Protein 1CG5 (pdb70)

Solvent-accessible surface area: 14628 Å² total; per-residue (Å²): 168,19,50,87,145,22,59,142,34,3,59,111,13,1,76,75,8,131,82,54,6,58,68,20,0,4,27,0,5,5,3,11,6,61,22,17,76,92,4,73,101,74,31,99,140,32,102,12,57,106,36,107,29,100,61,0,48,87,37,0,92,150,36,3,45,32,16,2,75,1,1,110,78,24,128,74,15,92,104,66,7,66,122,60,1,127,100,36,4,95,109,80,116,23,78,53,110,12,26,105,20,31,10,31,2,10,0,0,2,5,0,6,46,20,178,66,5,72,20,112,41,0,28,3,9,26,67,7,10,120,67,13,19,158,23,21,38,55,28,52,287,68,137,22,54,130,102,34,20,112,50,7,66,33,10,32,174,86,11,98,60,65,46,12,0,0,93,0,8,40,6,5,8,42,9,16,71,157,10,33,173,71,36,102,129,9,147,53,95,60,53,7,120,37,129,12,1,33,100,46,0,34,135,32,24,139,21,9,11,109,0,8,118,55,13,167,88,3,82,113,73,4,55,134,60,0,19,108,36,73,142,90,32,29,89,45,89,32,25,73,25,33,2,16,0,4,5,0,12,5,0,48,93,49,64,136,72,1,122,31,140,33,2,12,5,0,48,61,2,18,66,15,11,8,76,0,18,36,41,38,53,187

InterPro domains:
  IPR000971 Globin [PF00042] (27-136)
  IPR000971 Globin [PS01033] (2-142)
  IPR002338 Hemoglobin, alpha-type [PR00612] (16-28)
  IPR002338 Hemoglobin, alpha-type [PR00612] (33-43)
  IPR002338 Hemoglobin, alpha-type [PR00612] (76-89)
  IPR002338 Hemoglobin, alpha-type [PR00612] (123-139)
  IPR002338 Hemoglobin, alpha-type [cd08927] (3-142)
  IPR009050 Globin-like superfamily [SSF46458] (2-142)
  IPR012292 Globin/Protoglobin [G3DSA:1.10.490.10] (2-142)
  IPR050056 Hemoglobin and related oxygen transporters [PTHR11442] (1-142)

Organism: Hemitrygon akajei (NCBI:txid2704970)

Radius of gyration: 19.37 Å; Cα contacts (8 Å, |Δi|>4): 341; chains: 2; bounding box: 39×50×54 Å

Structure (mmCIF, N/CA/C/O backbone):
data_1CG5
#
_entry.id   1CG5
#
_cell.length_a   77.760
_cell.length_b   77.760
_cell.length_c   99.320
_cell.angle_alpha   90.00
_cell.angle_beta   90.00
_cell.angle_gamma   120.00
#
_symmetry.space_group_name_H-M   'P 31 1 2'
#
loop_
_entity.id
_entity.type
_entity.pdbx_description
1 polymer 'PROTEIN (HEMOGLOBIN)'
2 polymer 'PROTEIN (HEMOGLOBIN)'
3 non-polymer 'PROTOPORPHYRIN IX CONTAINING FE'
4 water water
#
loop_
_atom_site.group_PDB
_atom_site.id
_atom_site.type_symbol
_atom_site.label_atom_id
_atom_site.label_alt_id
_atom_site.label_comp_id
_atom_site.label_asym_id
_atom_site.label_entity_id
_atom_site.label_seq_id
_atom_site.pdbx_PDB_ins_code
_atom_site.Cartn_x
_atom_site.Cartn_y
_atom_site.Cartn_z
_atom_site.occupancy
_atom_site.B_iso_or_equiv
_atom_site.auth_seq_id
_atom_site.auth_comp_id
_atom_site.auth_asym_id
_atom_site.auth_atom_id
_atom_site.pdbx_PDB_model_num
ATOM 1 N N . VAL A 1 1 ? 7.123 40.131 23.459 1.00 30.18 1 VAL A N 1
ATOM 2 C CA . VAL A 1 1 ? 7.840 41.123 22.602 1.00 29.25 1 VAL A CA 1
ATOM 3 C C . VAL A 1 1 ? 9.335 40.834 22.537 1.00 26.10 1 VAL A C 1
ATOM 4 O O . VAL A 1 1 ? 9.855 40.022 23.303 1.00 25.25 1 VAL A O 1
ATOM 8 N N . LEU A 1 2 ? 10.013 41.487 21.598 1.00 23.83 2 LEU A N 1
ATOM 9 C CA . LEU A 1 2 ? 11.455 41.341 21.455 1.00 21.02 2 LEU A CA 1
ATOM 10 C C . LEU A 1 2 ? 12.118 42.471 22.244 1.00 20.11 2 LEU A C 1
ATOM 11 O O . LEU A 1 2 ? 11.898 43.647 21.951 1.00 20.85 2 LEU A O 1
ATOM 16 N N . SER A 1 3 ? 12.888 42.114 23.268 1.00 16.61 3 SER A N 1
ATOM 17 C CA . SER A 1 3 ? 13.588 43.099 24.093 1.00 15.99 3 SER A CA 1
ATOM 18 C C . SER A 1 3 ? 14.726 43.741 23.293 1.00 16.26 3 SER A C 1
ATOM 19 O O . SER A 1 3 ? 15.021 43.319 22.168 1.00 14.32 3 SER A O 1
ATOM 22 N N . SER A 1 4 ? 15.366 44.753 23.875 1.00 13.94 4 SER A N 1
ATOM 23 C CA . SER A 1 4 ? 16.482 45.417 23.209 1.00 14.43 4 SER A CA 1
ATOM 24 C C . SER A 1 4 ? 17.647 44.435 23.042 1.00 13.34 4 SER A C 1
ATOM 25 O O . SER A 1 4 ? 18.371 44.487 22.045 1.00 13.06 4 SER A O 1
ATOM 28 N N . GLN A 1 5 ? 17.809 43.534 24.015 1.00 11.97 5 GLN A N 1
ATOM 29 C CA . GLN A 1 5 ? 18.860 42.517 23.970 1.00 11.74 5 GLN A CA 1
ATOM 30 C C . GLN A 1 5 ? 18.550 41.520 22.837 1.00 10.63 5 GLN A C 1
ATOM 31 O O . GLN A 1 5 ? 19.445 41.131 22.093 1.00 11.57 5 GLN A O 1
ATOM 37 N N . ASN A 1 6 ? 17.282 41.113 22.717 1.00 12.15 6 ASN A N 1
ATOM 38 C CA . ASN A 1 6 ? 16.847 40.176 21.670 1.00 11.65 6 ASN A CA 1
ATOM 39 C C . ASN A 1 6 ? 17.113 40.757 20.281 1.00 11.80 6 ASN A C 1
ATOM 40 O O . ASN A 1 6 ? 17.653 40.080 19.403 1.00 11.15 6 ASN A O 1
ATOM 45 N N . LYS A 1 7 ? 16.705 42.006 20.078 1.00 10.70 7 LYS A N 1
ATOM 46 C CA . LYS A 1 7 ? 16.882 42.664 18.787 1.00 12.53 7 LYS A CA 1
ATOM 47 C C . LYS A 1 7 ? 18.324 42.691 18.301 1.00 12.28 7 LYS A C 1
ATOM 48 O O . LYS A 1 7 ? 18.576 42.472 17.121 1.00 10.37 7 LYS A O 1
ATOM 54 N N . LYS A 1 8 ? 19.269 42.962 19.201 1.00 11.87 8 LYS A N 1
ATOM 55 C CA . LYS A 1 8 ? 20.679 42.984 18.819 1.00 13.84 8 LYS A CA 1
ATOM 56 C C . LYS A 1 8 ? 21.152 41.595 18.404 1.00 11.79 8 LYS A C 1
ATOM 57 O O . LYS A 1 8 ? 21.943 41.458 17.469 1.00 10.67 8 LYS A O 1
ATOM 63 N N . ALA A 1 9 ? 20.649 40.572 19.096 1.00 10.36 9 ALA A N 1
ATOM 64 C CA . ALA A 1 9 ? 20.992 39.183 18.796 1.00 11.46 9 ALA A CA 1
ATOM 65 C C . ALA A 1 9 ? 20.478 38.825 17.405 1.00 11.19 9 ALA A C 1
ATOM 66 O O . ALA A 1 9 ? 21.190 38.228 16.599 1.00 12.65 9 ALA A O 1
ATOM 68 N N . ILE A 1 10 ? 19.246 39.231 17.125 1.00 11.69 10 ILE A N 1
ATOM 69 C CA . ILE A 1 10 ? 18.597 38.962 15.841 1.00 13.09 10 ILE A CA 1
ATOM 70 C C . ILE A 1 10 ? 19.260 39.702 14.682 1.00 13.82 10 ILE A C 1
ATOM 71 O O . ILE A 1 10 ? 19.454 39.125 13.612 1.00 13.75 10 ILE A O 1
ATOM 76 N N . GLU A 1 11 ? 19.626 40.962 14.901 1.00 14.38 11 GLU A N 1
ATOM 77 C CA . GLU A 1 11 ? 20.288 41.760 13.868 1.00 17.53 11 GLU A CA 1
ATOM 78 C C . GLU A 1 11 ? 21.650 41.171 13.486 1.00 16.79 11 GLU A C 1
ATOM 79 O O . GLU A 1 11 ? 22.007 41.135 12.305 1.00 15.88 11 GLU A O 1
ATOM 85 N N . GLU A 1 12 ? 22.395 40.696 14.484 1.00 16.79 12 GLU A N 1
ATOM 86 C CA . GLU A 1 12 ? 23.702 40.092 14.247 1.00 19.97 12 GLU A CA 1
ATOM 87 C C . GLU A 1 12 ? 23.543 38.794 13.461 1.00 19.21 12 GLU A C 1
ATOM 88 O O . GLU A 1 12 ? 24.350 38.474 12.590 1.00 20.03 12 GLU A O 1
ATOM 94 N N . LEU A 1 13 ? 22.494 38.046 13.782 1.00 18.88 13 LEU A N 1
ATOM 95 C CA . LEU A 1 13 ? 22.214 36.784 13.109 1.00 18.58 13 LEU A CA 1
ATOM 96 C C . LEU A 1 13 ? 21.795 37.019 11.658 1.00 16.60 13 LEU A C 1
ATOM 97 O O . LEU A 1 13 ? 22.125 36.227 10.776 1.00 15.17 13 LEU A O 1
ATOM 102 N N . GLY A 1 14 ? 21.079 38.118 11.426 1.00 15.37 14 GLY A N 1
ATOM 103 C CA . GLY A 1 14 ? 20.632 38.467 10.089 1.00 15.78 14 GLY A CA 1
ATOM 104 C C . GLY A 1 14 ? 21.811 38.623 9.147 1.00 17.14 14 GLY A C 1
ATOM 105 O O . GLY A 1 14 ? 21.729 38.248 7.975 1.00 16.35 14 GLY A O 1
ATOM 106 N N . ASN A 1 15 ? 22.911 39.169 9.665 1.00 18.30 15 ASN A N 1
ATOM 107 C CA . ASN A 1 15 ? 24.128 39.366 8.878 1.00 18.48 15 ASN A CA 1
ATOM 108 C C . ASN A 1 15 ? 24.726 38.026 8.434 1.00 17.96 15 ASN A C 1
ATOM 109 O O . ASN A 1 15 ? 25.194 37.898 7.302 1.00 17.36 15 ASN A O 1
ATOM 114 N N . LEU A 1 16 ? 24.737 37.049 9.341 1.00 16.00 16 LEU A N 1
ATOM 115 C CA . LEU A 1 16 ? 25.266 35.717 9.051 1.00 16.34 16 LEU A CA 1
ATOM 116 C C . LEU A 1 16 ? 24.370 34.963 8.080 1.00 15.54 16 LEU A C 1
ATOM 117 O O . LEU A 1 16 ? 24.853 34.197 7.251 1.00 16.29 16 LEU A O 1
ATOM 122 N N . ILE A 1 17 ? 23.062 35.163 8.209 1.00 14.71 17 ILE A N 1
ATOM 123 C CA . ILE A 1 17 ? 22.098 34.520 7.324 1.00 15.94 17 ILE A CA 1
ATOM 124 C C . ILE A 1 17 ? 22.324 35.014 5.895 1.00 16.67 17 ILE A C 1
ATOM 125 O O . ILE A 1 17 ? 22.435 34.215 4.966 1.00 15.73 17 ILE A O 1
ATOM 130 N N . LYS A 1 18 ? 22.436 36.331 5.742 1.00 16.54 18 LYS A N 1
ATOM 131 C CA . LYS A 1 18 ? 22.657 36.961 4.441 1.00 18.32 18 LYS A CA 1
ATOM 132 C C . LYS A 1 18 ? 23.917 36.402 3.762 1.00 16.93 18 LYS A C 1
ATOM 133 O O . LYS A 1 18 ? 23.904 36.093 2.568 1.00 18.39 18 LYS A O 1
ATOM 139 N N . ALA A 1 19 ? 24.986 36.248 4.538 1.00 15.59 19 ALA A N 1
ATOM 140 C CA . ALA A 1 19 ? 26.250 35.726 4.033 1.00 16.95 19 ALA A CA 1
ATOM 141 C C . ALA A 1 19 ? 26.193 34.255 3.612 1.00 17.87 19 ALA A C 1
ATOM 142 O O . ALA A 1 19 ? 26.935 33.831 2.723 1.00 17.99 19 ALA A O 1
ATOM 144 N N . ASN A 1 20 ? 25.304 33.488 4.235 1.00 16.17 20 ASN A N 1
ATOM 145 C CA . ASN A 1 20 ? 25.176 32.061 3.944 1.00 15.35 20 ASN A CA 1
ATOM 146 C C . ASN A 1 20 ? 23.772 31.669 3.473 1.00 14.56 20 ASN A C 1
ATOM 147 O O . ASN A 1 20 ? 23.370 30.514 3.632 1.00 12.84 20 ASN A O 1
ATOM 152 N N . ALA A 1 21 ? 23.057 32.610 2.853 1.00 13.61 21 ALA A N 1
ATOM 153 C CA . ALA A 1 21 ? 21.678 32.391 2.398 1.00 11.61 21 ALA A CA 1
ATOM 154 C C . ALA A 1 21 ? 21.382 31.117 1.599 1.00 12.67 21 ALA A C 1
ATOM 155 O O . ALA A 1 21 ? 20.465 30.371 1.942 1.00 12.55 21 ALA A O 1
ATOM 157 N N . GLU A 1 22 ? 22.158 30.852 0.553 1.00 11.82 22 GLU A N 1
ATOM 158 C CA . GLU A 1 22 ? 21.927 29.664 -0.266 1.00 13.09 22 GLU A CA 1
ATOM 159 C C . GLU A 1 22 ? 22.136 28.331 0.459 1.00 11.29 22 GLU A C 1
ATOM 160 O O . GLU A 1 22 ? 21.245 27.480 0.461 1.00 12.63 22 GLU A O 1
ATOM 166 N N . ALA A 1 23 ? 23.297 28.162 1.089 1.00 10.08 23 ALA A N 1
ATOM 167 C CA . ALA A 1 23 ? 23.619 26.922 1.798 1.00 11.09 23 ALA A CA 1
ATOM 168 C C . ALA A 1 23 ? 22.705 26.624 2.980 1.00 9.80 23 ALA A C 1
ATOM 169 O O . ALA A 1 23 ? 22.245 25.493 3.136 1.00 9.17 23 ALA A O 1
ATOM 171 N N . TRP A 1 24 ? 22.450 27.629 3.816 1.00 10.38 24 TRP A N 1
ATOM 172 C CA . TRP A 1 24 ? 21.581 27.444 4.978 1.00 9.95 24 TRP A CA 1
ATOM 173 C C . TRP A 1 24 ? 20.129 27.251 4.542 1.00 9.64 24 TRP A C 1
ATOM 174 O O . TRP A 1 24 ? 19.392 26.455 5.128 1.00 10.21 24 TRP A O 1
ATOM 185 N N . GLY A 1 25 ? 19.737 27.963 3.491 1.00 9.09 25 GLY A N 1
ATOM 186 C CA . GLY A 1 25 ? 18.387 27.844 2.981 1.00 7.76 25 GLY A CA 1
ATOM 187 C C . GLY A 1 25 ? 18.133 26.457 2.428 1.00 8.38 25 GLY A C 1
ATOM 188 O O . GLY A 1 25 ? 17.081 25.868 2.696 1.00 8.44 25 GLY A O 1
ATOM 189 N N . ALA A 1 26 ? 19.095 25.927 1.674 1.00 8.00 26 ALA A N 1
ATOM 190 C CA . ALA A 1 26 ? 18.973 24.590 1.081 1.00 9.67 26 ALA A CA 1
ATOM 191 C C . ALA A 1 26 ? 18.887 23.506 2.155 1.00 8.48 26 ALA A C 1
ATOM 192 O O . ALA A 1 26 ? 18.115 22.552 2.032 1.00 10.20 26 ALA A O 1
ATOM 194 N N . ASP A 1 27 ? 19.690 23.667 3.200 1.00 9.78 27 ASP A N 1
ATOM 195 C CA . ASP A 1 27 ? 19.738 22.723 4.315 1.00 9.40 27 ASP A CA 1
ATOM 196 C C . ASP A 1 27 ? 18.408 22.697 5.082 1.00 8.64 27 ASP A C 1
ATOM 197 O O . ASP A 1 27 ? 17.873 21.623 5.380 1.00 9.07 27 ASP A O 1
ATOM 202 N N . ALA A 1 28 ? 17.890 23.885 5.398 1.00 8.81 28 ALA A N 1
ATOM 203 C CA . ALA A 1 28 ? 16.632 24.028 6.130 1.00 8.53 28 ALA A CA 1
ATOM 204 C C . ALA A 1 28 ? 15.462 23.411 5.365 1.00 9.19 28 ALA A C 1
ATOM 205 O O . ALA A 1 28 ? 14.612 22.742 5.962 1.00 8.82 28 ALA A O 1
ATOM 207 N N . LEU A 1 29 ? 15.427 23.633 4.050 1.00 6.81 29 LEU A N 1
ATOM 208 C CA . LEU A 1 29 ? 14.375 23.074 3.198 1.00 8.86 29 LEU A CA 1
ATOM 209 C C . LEU A 1 29 ? 14.493 21.557 3.095 1.00 8.38 29 LEU A C 1
ATOM 210 O O . LEU A 1 29 ? 13.482 20.851 3.128 1.00 8.69 29 LEU A O 1
ATOM 215 N N . ALA A 1 30 ? 15.724 21.057 2.970 1.00 8.83 30 ALA A N 1
ATOM 216 C CA . ALA A 1 30 ? 15.964 19.612 2.894 1.00 8.57 30 ALA A CA 1
ATOM 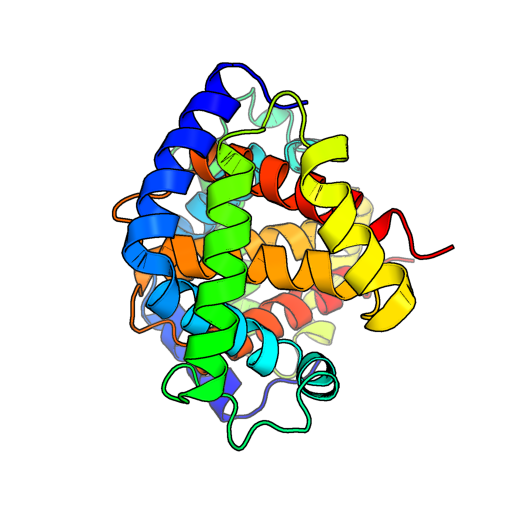217 C C . ALA A 1 30 ? 15.448 18.926 4.167 1.00 8.25 30 ALA A C 1
ATOM 218 O O . ALA A 1 30 ? 14.888 17.829 4.106 1.00 9.70 30 ALA A O 1
ATOM 220 N N . ARG A 1 31 ? 15.625 19.586 5.313 1.00 8.01 31 ARG A N 1
ATOM 221 C CA . ARG A 1 31 ? 15.153 19.050 6.591 1.00 8.36 31 ARG A CA 1
ATOM 222 C C . ARG A 1 31 ? 13.627 19.037 6.635 1.00 8.20 31 ARG A C 1
ATOM 223 O O . ARG A 1 31 ? 13.022 18.037 7.016 1.00 8.29 31 ARG A O 1
ATOM 231 N N . LEU A 1 32 ? 13.016 20.131 6.186 1.00 8.74 32 LEU A N 1
ATOM 232 C CA . LEU A 1 32 ? 11.557 20.245 6.141 1.00 8.29 32 LEU A CA 1
ATOM 233 C C . LEU A 1 32 ? 10.935 19.129 5.280 1.00 7.66 32 LEU A C 1
ATOM 234 O O . LEU A 1 32 ? 9.966 18.479 5.688 1.00 8.98 32 LEU A O 1
ATOM 239 N N . PHE A 1 33 ? 11.517 18.895 4.107 1.00 6.68 33 PHE A N 1
ATOM 240 C CA . PHE A 1 33 ? 11.012 17.877 3.186 1.00 9.36 33 PHE A CA 1
ATOM 241 C C . PHE A 1 33 ? 11.160 16.459 3.734 1.00 9.77 33 PHE A C 1
ATOM 242 O O . PHE A 1 33 ? 10.298 15.611 3.507 1.00 12.09 33 PHE A O 1
ATOM 250 N N . GLU A 1 34 ? 12.242 16.212 4.466 1.00 10.95 34 GLU A N 1
ATOM 251 C CA . GLU A 1 34 ? 12.506 14.892 5.038 1.00 12.12 34 GLU A CA 1
ATOM 252 C C . GLU A 1 34 ? 11.638 14.563 6.270 1.00 12.71 34 GLU A C 1
ATOM 253 O O . GLU A 1 34 ? 11.046 13.485 6.348 1.00 12.75 34 GLU A O 1
ATOM 259 N N . LEU A 1 35 ? 11.554 15.487 7.224 1.00 11.16 35 LEU A N 1
ATOM 260 C CA . LEU A 1 35 ? 10.741 15.269 8.420 1.00 10.38 35 LEU A CA 1
ATOM 261 C C . LEU A 1 35 ? 9.237 15.357 8.148 1.00 9.77 35 LEU A C 1
ATOM 262 O O . LEU A 1 35 ? 8.445 14.628 8.753 1.00 10.97 35 LEU A O 1
ATOM 267 N N . HIS A 1 36 ? 8.853 16.249 7.239 1.00 7.56 36 HIS A N 1
ATOM 268 C CA . HIS A 1 36 ? 7.449 16.468 6.914 1.00 8.78 36 HIS A CA 1
ATOM 269 C C . HIS A 1 36 ? 7.237 16.389 5.405 1.00 9.24 36 HIS A C 1
ATOM 270 O O . HIS A 1 36 ? 7.075 17.412 4.740 1.00 7.85 36 HIS A O 1
ATOM 277 N N . PRO A 1 37 ? 7.158 15.156 4.861 1.00 10.29 37 PRO A N 1
ATOM 278 C CA . PRO A 1 37 ? 6.969 14.887 3.429 1.00 10.47 37 PRO A CA 1
ATOM 279 C C . PRO A 1 37 ? 5.810 15.575 2.714 1.00 9.30 37 PRO A C 1
ATOM 280 O O . PRO A 1 37 ? 5.881 15.795 1.506 1.00 9.48 37 PRO A O 1
ATOM 284 N N . GLN A 1 38 ? 4.757 15.927 3.448 1.00 8.34 38 GLN A N 1
ATOM 285 C CA . GLN A 1 38 ? 3.606 16.605 2.847 1.00 8.98 38 GLN A CA 1
ATOM 286 C C . GLN A 1 38 ? 3.957 17.996 2.305 1.00 8.70 38 GLN A C 1
ATOM 287 O O . GLN A 1 38 ? 3.241 18.526 1.457 1.00 10.41 38 GLN A O 1
ATOM 293 N N . THR A 1 39 ? 5.057 18.581 2.789 1.00 7.32 39 THR A N 1
ATOM 294 C CA . THR A 1 39 ? 5.486 19.904 2.331 1.00 8.20 39 THR A CA 1
ATOM 295 C C . THR A 1 39 ? 6.048 19.876 0.903 1.00 7.65 39 THR A C 1
ATOM 296 O O . THR A 1 39 ? 6.162 20.917 0.252 1.00 9.85 39 THR A O 1
ATOM 300 N N . LYS A 1 40 ? 6.389 18.685 0.416 1.00 8.40 40 LYS A N 1
ATOM 301 C CA . LYS A 1 40 ? 6.919 18.543 -0.940 1.00 8.58 40 LYS A CA 1
ATOM 302 C C . LYS A 1 40 ? 5.842 18.816 -2.002 1.00 8.67 40 LYS A C 1
ATOM 303 O O . LYS A 1 40 ? 6.153 19.194 -3.137 1.00 9.16 40 LYS A O 1
ATOM 309 N N . THR A 1 41 ? 4.580 18.688 -1.597 1.00 8.89 41 THR A N 1
ATOM 310 C CA . THR A 1 41 ? 3.436 18.898 -2.482 1.00 10.03 41 THR A CA 1
ATOM 311 C C . THR A 1 41 ? 3.335 20.306 -3.066 1.00 11.18 41 THR A C 1
ATOM 312 O O . THR A 1 41 ? 2.702 20.500 -4.104 1.00 11.93 41 THR A O 1
ATOM 316 N N . TYR A 1 42 ? 3.946 21.283 -2.396 1.00 9.92 42 TYR A N 1
ATOM 317 C CA . TYR A 1 42 ? 3.923 22.670 -2.861 1.00 11.44 42 TYR A CA 1
ATOM 318 C C . TYR A 1 42 ? 5.018 22.958 -3.886 1.00 10.68 42 TYR A C 1
ATOM 319 O O . TYR A 1 42 ? 5.061 24.045 -4.452 1.00 10.95 42 TYR A O 1
ATOM 328 N N . PHE A 1 43 ? 5.890 21.981 -4.123 1.00 10.92 43 PHE A N 1
ATOM 329 C CA . PHE A 1 43 ? 7.000 22.144 -5.058 1.00 11.24 43 PHE A CA 1
ATOM 330 C C . PHE A 1 43 ? 7.019 21.010 -6.078 1.00 11.37 43 PHE A C 1
ATOM 331 O O . PHE A 1 43 ? 8.047 20.373 -6.300 1.00 11.39 43 PHE A O 1
ATOM 339 N N . SER A 1 44 ? 5.879 20.801 -6.727 1.00 15.31 44 SER A N 1
ATOM 340 C CA . SER A 1 44 ? 5.722 19.734 -7.713 1.00 18.62 44 SER A CA 1
ATOM 341 C C . SER A 1 44 ? 6.591 19.869 -8.972 1.00 18.86 44 SER A C 1
ATOM 342 O O . SER A 1 44 ? 6.799 18.896 -9.696 1.00 18.30 44 SER A O 1
ATOM 345 N N . LYS A 1 45 ? 7.130 21.064 -9.196 1.00 18.39 45 LYS A N 1
ATOM 346 C CA . LYS A 1 45 ? 7.980 21.337 -10.351 1.00 19.64 45 LYS A CA 1
ATOM 347 C C . LYS A 1 45 ? 9.412 20.863 -10.125 1.00 18.82 45 LYS A C 1
ATOM 348 O O . LYS A 1 45 ? 10.186 20.756 -11.075 1.00 19.09 45 LYS A O 1
ATOM 354 N N . PHE A 1 46 ? 9.767 20.597 -8.869 1.00 15.65 46 PHE A N 1
ATOM 355 C CA . PHE A 1 46 ? 11.119 20.162 -8.524 1.00 14.48 46 PHE A CA 1
ATOM 356 C C . PHE A 1 46 ? 11.516 18.795 -9.073 1.00 14.83 46 PHE A C 1
ATOM 357 O O . PHE A 1 46 ? 10.694 17.880 -9.157 1.00 15.01 46 PHE A O 1
ATOM 365 N N . SER A 1 47 ? 12.788 18.669 -9.446 1.00 15.71 47 SER A N 1
ATOM 366 C CA . SER A 1 47 ? 13.325 17.413 -9.965 1.00 15.93 47 SER A CA 1
ATOM 367 C C . SER A 1 47 ? 14.026 16.634 -8.845 1.00 17.57 47 SER A C 1
ATOM 368 O O . SER A 1 47 ? 14.513 15.522 -9.057 1.00 19.11 47 SER A O 1
ATOM 371 N N . GLY A 1 48 ? 14.042 17.216 -7.647 1.00 13.83 48 GLY A N 1
ATOM 372 C CA . GLY A 1 48 ? 14.682 16.585 -6.507 1.00 13.25 48 GLY A CA 1
ATOM 373 C C . GLY A 1 48 ? 14.442 17.402 -5.254 1.00 12.62 48 GLY A C 1
ATOM 374 O O . GLY A 1 48 ? 14.076 18.571 -5.336 1.00 11.60 48 GLY A O 1
ATOM 375 N N . PHE A 1 49 ? 14.685 16.805 -4.092 1.00 13.60 49 PHE A N 1
ATOM 376 C CA . PHE A 1 49 ? 14.446 17.499 -2.832 1.00 14.96 49 PHE A CA 1
ATOM 377 C C . PHE A 1 49 ? 15.630 17.520 -1.865 1.00 14.85 49 PHE A C 1
ATOM 378 O O . PHE A 1 49 ? 15.473 17.852 -0.685 1.00 15.79 49 PHE A O 1
ATOM 386 N N . GLU A 1 50 ? 16.815 17.194 -2.373 1.00 13.71 50 GLU A N 1
ATOM 387 C CA . GLU A 1 50 ? 18.019 17.204 -1.547 1.00 13.80 50 GLU A CA 1
ATOM 388 C C . GLU A 1 50 ? 18.575 18.610 -1.497 1.00 11.81 50 GLU A C 1
ATOM 389 O O . GLU A 1 50 ? 18.256 19.437 -2.349 1.00 12.78 50 GLU A O 1
ATOM 395 N N . ALA A 1 51 ? 19.417 18.873 -0.502 1.00 11.57 51 ALA A N 1
ATOM 396 C CA . ALA A 1 51 ? 20.051 20.177 -0.357 1.00 12.65 51 ALA A CA 1
ATOM 397 C C . ALA A 1 51 ? 20.968 20.436 -1.566 1.00 14.88 51 ALA A C 1
ATOM 398 O O . ALA A 1 51 ? 21.181 21.589 -1.953 1.00 16.61 51 ALA A O 1
ATOM 400 N N . CYS A 1 52 ? 21.458 19.346 -2.165 1.00 14.53 52 CYS A N 1
ATOM 401 C CA . CYS A 1 52 ? 22.345 19.350 -3.338 1.00 19.12 52 CYS A CA 1
ATOM 402 C C . CYS A 1 52 ? 21.629 19.872 -4.604 1.00 17.98 52 CYS A C 1
ATOM 403 O O . CYS A 1 52 ? 22.273 20.406 -5.508 1.00 19.53 52 CYS A O 1
ATOM 406 N N . ASN A 1 53 ? 20.304 19.710 -4.657 1.00 16.25 53 ASN A N 1
ATOM 407 C CA . ASN A 1 53 ? 19.472 20.109 -5.803 1.00 16.37 53 ASN A CA 1
ATOM 408 C C . ASN A 1 53 ? 19.424 21.618 -6.100 1.00 15.89 53 ASN A C 1
ATOM 409 O O . ASN A 1 53 ? 19.165 22.433 -5.210 1.00 14.23 53 ASN A O 1
ATOM 414 N N . GLU A 1 54 ? 19.637 21.979 -7.367 1.00 15.42 54 GLU A N 1
ATOM 415 C CA . GLU A 1 54 ? 19.647 23.383 -7.785 1.00 15.79 54 GLU A CA 1
ATOM 416 C C . GLU A 1 54 ? 18.376 24.169 -7.505 1.00 13.46 54 GLU A C 1
ATOM 417 O O . GLU A 1 54 ? 18.445 25.334 -7.133 1.00 13.42 54 GLU A O 1
ATOM 423 N N . GLN A 1 55 ? 17.218 23.544 -7.683 1.00 12.88 55 GLN A N 1
ATOM 424 C CA . GLN A 1 55 ? 15.953 24.230 -7.420 1.00 14.02 55 GLN A CA 1
ATOM 425 C C . GLN A 1 55 ? 15.774 24.479 -5.922 1.00 13.05 55 GLN A C 1
ATOM 426 O O . GLN A 1 55 ? 15.254 25.521 -5.516 1.00 13.50 55 GLN A O 1
ATOM 432 N N . VAL A 1 56 ? 16.228 23.524 -5.111 1.00 12.07 56 VAL A N 1
ATOM 433 C CA . VAL A 1 56 ? 16.159 23.641 -3.656 1.00 12.37 56 VAL A CA 1
ATOM 434 C C . VAL A 1 56 ? 17.063 24.802 -3.212 1.00 11.24 56 VAL A C 1
ATOM 435 O O . VAL A 1 56 ? 16.669 25.626 -2.383 1.00 11.06 56 VAL A O 1
ATOM 439 N N . LYS A 1 57 ? 18.244 24.891 -3.825 1.00 10.00 57 LYS A N 1
ATOM 440 C CA . LYS A 1 57 ? 19.215 25.948 -3.531 1.00 12.08 57 LYS A CA 1
ATOM 441 C C . LYS A 1 57 ? 18.677 27.338 -3.860 1.00 12.78 57 LYS A C 1
ATOM 442 O O . LYS A 1 57 ? 18.851 28.275 -3.081 1.00 11.67 57 LYS A O 1
ATOM 448 N N . LYS A 1 58 ? 18.025 27.465 -5.016 1.00 13.41 58 LYS A N 1
ATOM 449 C CA . LYS A 1 58 ? 17.475 28.748 -5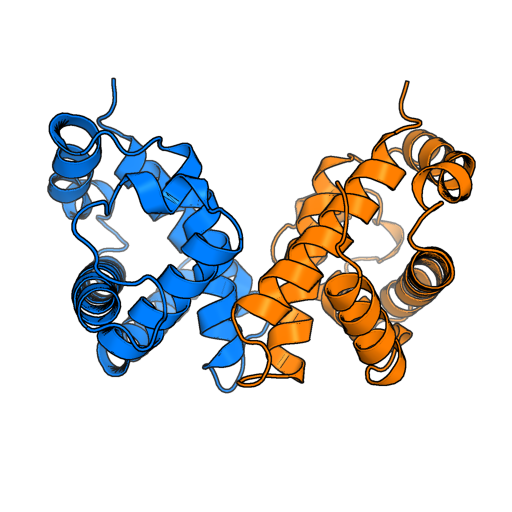.452 1.00 15.64 58 LYS A CA 1
ATOM 450 C C . LYS A 1 58 ? 16.339 29.227 -4.558 1.00 14.08 58 LYS A C 1
ATOM 451 O O . LYS A 1 58 ? 16.280 30.401 -4.201 1.00 13.00 58 LYS A O 1
ATOM 457 N N . HIS A 1 59 ? 15.437 28.322 -4.190 1.00 12.15 59 HIS A N 1
ATOM 458 C CA . HIS A 1 59 ? 14.334 28.716 -3.328 1.00 11.66 59 HIS A CA 1
ATOM 459 C C . HIS A 1 59 ? 14.859 28.992 -1.922 1.00 10.60 59 HIS A C 1
ATOM 460 O O . HIS A 1 59 ? 14.402 29.914 -1.252 1.00 12.38 59 HIS A O 1
ATOM 467 N N . GLY A 1 60 ? 15.840 28.201 -1.495 1.00 10.37 60 GLY A N 1
ATOM 468 C CA . GLY A 1 60 ? 16.429 28.381 -0.180 1.00 11.17 60 GLY A CA 1
ATOM 469 C C . GLY A 1 60 ? 17.058 29.749 -0.016 1.00 11.67 60 GLY A C 1
ATOM 470 O O . GLY A 1 60 ? 16.895 30.391 1.020 1.00 10.42 60 GLY A O 1
ATOM 471 N N . LYS A 1 61 ? 17.766 30.202 -1.048 1.00 13.45 61 LYS A N 1
ATOM 472 C CA . LYS A 1 61 ? 18.407 31.507 -1.007 1.00 14.07 61 LYS A CA 1
ATOM 473 C C . LYS A 1 61 ? 17.378 32.624 -0.902 1.00 13.17 61 LYS A C 1
ATOM 474 O O . LYS A 1 61 ? 17.550 33.556 -0.113 1.00 14.05 61 LYS A O 1
ATOM 480 N N . ARG A 1 62 ? 16.300 32.522 -1.679 1.00 14.12 62 ARG A N 1
ATOM 481 C CA . ARG A 1 62 ? 15.242 33.535 -1.649 1.00 14.39 62 ARG A CA 1
ATOM 482 C C . ARG A 1 62 ? 14.628 33.650 -0.256 1.00 13.74 62 ARG A C 1
ATOM 483 O O . ARG A 1 62 ? 14.451 34.753 0.264 1.00 12.52 62 ARG A O 1
ATOM 491 N N . VAL A 1 63 ? 14.280 32.504 0.327 1.00 12.10 63 VAL A N 1
ATOM 492 C CA . VAL A 1 63 ? 13.684 32.456 1.659 1.00 11.47 63 VAL A CA 1
ATOM 493 C C . VAL A 1 63 ? 14.624 33.073 2.706 1.00 11.32 63 VAL A C 1
ATOM 494 O O . VAL A 1 63 ? 14.213 33.935 3.484 1.00 11.99 63 VAL A O 1
ATOM 498 N N . MET A 1 64 ? 15.890 32.666 2.694 1.00 10.56 64 MET A N 1
ATOM 499 C CA . MET A 1 64 ? 16.856 33.194 3.647 1.00 11.59 64 MET A CA 1
ATOM 500 C C . MET A 1 64 ? 17.144 34.681 3.471 1.00 11.61 64 MET A C 1
ATOM 501 O O . MET A 1 64 ? 17.368 35.387 4.457 1.00 10.53 64 MET A O 1
ATOM 506 N N . ASN A 1 65 ? 17.145 35.158 2.227 1.00 13.13 65 ASN A N 1
ATOM 507 C CA . ASN A 1 65 ? 17.370 36.581 1.975 1.00 13.53 65 ASN A CA 1
ATOM 508 C C . ASN A 1 65 ? 16.205 37.394 2.531 1.00 12.75 65 ASN A C 1
ATOM 509 O O . ASN A 1 65 ? 16.407 38.491 3.056 1.00 14.05 65 ASN A O 1
ATOM 514 N N . ALA A 1 66 ? 14.988 36.859 2.403 1.00 12.91 66 ALA A N 1
ATOM 515 C CA . ALA A 1 66 ? 13.789 37.532 2.903 1.00 11.93 66 ALA A CA 1
ATOM 516 C C . ALA A 1 66 ? 13.796 37.552 4.432 1.00 11.71 66 ALA A C 1
ATOM 517 O O . ALA A 1 66 ? 13.344 38.513 5.051 1.00 12.14 66 ALA A O 1
ATOM 519 N N . LEU A 1 67 ? 14.337 36.493 5.029 1.00 10.63 67 LEU A N 1
ATOM 520 C CA . LEU A 1 67 ? 14.433 36.379 6.475 1.00 11.38 67 LEU A CA 1
ATOM 521 C C . LEU A 1 67 ? 15.508 37.344 7.011 1.00 14.00 67 LEU A C 1
ATOM 522 O O . LEU A 1 67 ? 15.322 37.985 8.048 1.00 13.31 67 LEU A O 1
ATOM 527 N N . ALA A 1 68 ? 16.620 37.459 6.285 1.00 12.18 68 ALA A N 1
ATOM 528 C CA . ALA A 1 68 ? 17.706 38.356 6.670 1.00 15.14 68 ALA A CA 1
ATOM 529 C C . ALA A 1 68 ? 17.237 39.819 6.613 1.00 15.77 68 ALA A C 1
ATOM 530 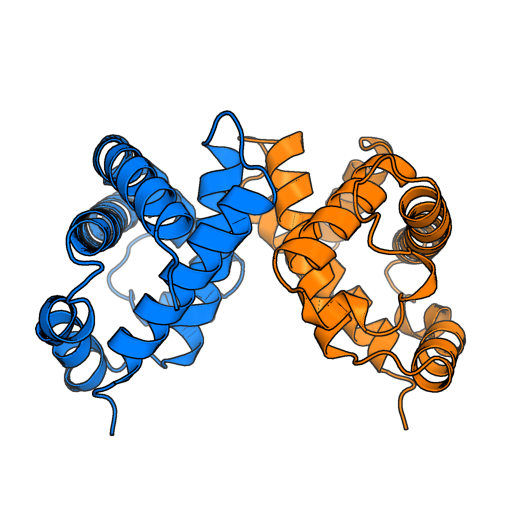O O . ALA A 1 68 ? 17.546 40.613 7.502 1.00 15.31 68 ALA A O 1
ATOM 532 N N . ASP A 1 69 ? 16.481 40.166 5.572 1.00 16.31 69 ASP A N 1
ATOM 533 C CA . ASP A 1 69 ? 15.966 41.527 5.418 1.00 18.48 69 ASP A CA 1
ATOM 534 C C . ASP A 1 69 ? 15.048 41.899 6.567 1.00 16.49 69 ASP A C 1
ATOM 535 O O . ASP A 1 69 ? 15.073 43.029 7.040 1.00 16.95 69 ASP A O 1
ATOM 540 N N . ALA A 1 70 ? 14.228 40.945 6.999 1.00 13.63 70 ALA A N 1
ATOM 541 C CA . ALA A 1 70 ? 13.280 41.166 8.081 1.00 13.99 70 ALA A CA 1
ATOM 542 C C . ALA A 1 70 ? 13.961 41.528 9.401 1.00 14.94 70 ALA A C 1
ATOM 543 O O . ALA A 1 70 ? 13.383 42.254 10.208 1.00 15.03 70 ALA A O 1
ATOM 545 N N . THR A 1 71 ? 15.197 41.062 9.600 1.00 16.00 71 THR A N 1
ATOM 546 C CA . THR A 1 71 ? 15.939 41.343 10.838 1.00 16.15 71 THR A CA 1
ATOM 547 C C . THR A 1 71 ? 16.350 42.814 10.974 1.00 17.52 71 THR A C 1
ATOM 548 O O . THR A 1 71 ? 16.861 43.227 12.012 1.00 18.18 71 THR A O 1
ATOM 552 N N . HIS A 1 72 ? 16.133 43.589 9.916 1.00 18.81 72 HIS A N 1
ATOM 553 C CA . HIS A 1 72 ? 16.457 45.010 9.911 1.00 22.08 72 HIS A CA 1
ATOM 554 C C . HIS A 1 72 ? 15.192 45.860 9.969 1.00 22.18 72 HIS A C 1
ATOM 555 O O . HIS A 1 72 ? 15.246 47.079 9.787 1.00 24.02 72 HIS A O 1
ATOM 562 N N . HIS A 1 73 ? 14.058 45.209 10.220 1.00 19.36 73 HIS A N 1
ATOM 563 C CA . HIS A 1 73 ? 12.767 45.887 10.317 1.00 19.00 73 HIS A CA 1
ATOM 564 C C . HIS A 1 73 ? 12.000 45.388 11.532 1.00 17.28 73 HIS A C 1
ATOM 565 O O . HIS A 1 73 ? 10.776 45.287 11.497 1.00 17.62 73 HIS A O 1
ATOM 572 N N . LEU A 1 74 ? 12.732 45.108 12.611 1.00 17.13 74 LEU A N 1
ATOM 573 C CA . LEU A 1 74 ? 12.154 44.593 13.855 1.00 18.52 74 LEU A CA 1
ATOM 574 C C . LEU A 1 74 ? 11.137 45.510 14.526 1.00 19.96 74 LEU A C 1
ATOM 575 O O . LEU A 1 74 ? 10.258 45.045 15.254 1.00 20.94 74 LEU A O 1
ATOM 580 N N . ASP A 1 75 ? 11.263 46.810 14.284 1.00 23.04 75 ASP A N 1
ATOM 581 C CA . ASP A 1 75 ? 10.342 47.782 14.857 1.00 26.26 75 ASP A CA 1
ATOM 582 C C . ASP A 1 75 ? 9.074 47.915 14.012 1.00 28.00 75 ASP A C 1
ATOM 583 O O . ASP A 1 75 ? 8.033 48.345 14.514 1.00 29.56 75 ASP A O 1
ATOM 588 N N . ASN A 1 76 ? 9.152 47.498 12.750 1.00 26.45 76 ASN A N 1
ATOM 589 C CA . ASN A 1 76 ? 8.023 47.612 11.829 1.00 26.98 76 ASN A CA 1
ATOM 590 C C . ASN A 1 76 ? 7.825 46.323 11.023 1.00 24.53 76 ASN A C 1
ATOM 591 O O . ASN A 1 76 ? 7.669 46.357 9.803 1.00 23.25 76 ASN A O 1
ATOM 596 N N . LEU A 1 77 ? 7.765 45.197 11.724 1.00 23.62 77 LEU A N 1
ATOM 597 C CA . LEU A 1 77 ? 7.634 43.882 11.097 1.00 21.44 77 LEU A CA 1
ATOM 598 C C . LEU A 1 77 ? 6.330 43.615 10.347 1.00 21.20 77 LEU A C 1
ATOM 599 O O . LEU A 1 77 ? 6.335 42.961 9.300 1.00 21.19 77 LEU A O 1
ATOM 604 N N . HIS A 1 78 ? 5.216 44.112 10.874 1.00 19.66 78 HIS A N 1
ATOM 605 C CA . HIS A 1 78 ? 3.928 43.898 10.228 1.00 20.75 78 HIS A CA 1
ATOM 606 C C . HIS A 1 78 ? 3.852 44.493 8.823 1.00 20.16 78 HIS A C 1
ATOM 607 O O . HIS A 1 78 ? 3.447 43.817 7.879 1.00 21.04 78 HIS A O 1
ATOM 614 N N . LEU A 1 79 ? 4.229 45.760 8.693 1.00 19.64 79 LEU A N 1
ATOM 615 C CA . LEU A 1 79 ? 4.203 46.434 7.403 1.00 20.45 79 LEU A CA 1
ATOM 616 C C . LEU A 1 79 ? 5.236 45.873 6.437 1.00 20.16 79 LEU A C 1
ATOM 617 O O . LEU A 1 79 ? 4.981 45.790 5.238 1.00 20.04 79 LEU A O 1
ATOM 622 N N . HIS A 1 80 ? 6.390 45.468 6.963 1.00 18.59 80 HIS A N 1
ATOM 623 C CA . HIS A 1 80 ? 7.456 44.923 6.127 1.00 18.60 80 HIS A CA 1
ATOM 624 C C . HIS A 1 80 ? 7.119 43.587 5.463 1.00 16.02 80 HIS A C 1
ATOM 625 O O . HIS A 1 80 ? 7.489 43.361 4.315 1.00 15.91 80 HIS A O 1
ATOM 632 N N . LEU A 1 81 ? 6.438 42.705 6.190 1.00 15.44 81 LEU A N 1
ATOM 633 C CA . LEU A 1 81 ? 6.074 41.386 5.670 1.00 15.46 81 LEU A CA 1
ATOM 634 C C . LEU A 1 81 ? 4.707 41.309 5.003 1.00 14.66 81 LEU A C 1
ATOM 635 O O . LEU A 1 81 ? 4.307 40.250 4.522 1.00 15.08 81 LEU A O 1
ATOM 640 N N . GLU A 1 82 ? 4.013 42.440 4.952 1.00 15.39 82 GLU A N 1
ATOM 641 C CA . GLU A 1 82 ? 2.682 42.520 4.370 1.00 16.58 82 GLU A CA 1
ATOM 642 C C . GLU A 1 82 ? 2.593 41.935 2.963 1.00 15.03 82 GLU A C 1
ATOM 643 O O . GLU A 1 82 ? 1.693 41.155 2.678 1.00 12.87 82 GLU A O 1
ATOM 649 N N . ASP A 1 83 ? 3.541 42.278 2.097 1.00 13.83 83 ASP A N 1
ATOM 650 C CA . ASP A 1 83 ? 3.538 41.754 0.734 1.00 15.24 83 ASP A CA 1
ATOM 651 C C . ASP A 1 83 ? 3.702 40.230 0.664 1.00 13.70 83 ASP A C 1
ATOM 652 O O . ASP A 1 83 ? 3.023 39.574 -0.124 1.00 12.77 83 ASP A O 1
ATOM 657 N N . LEU A 1 84 ? 4.600 39.671 1.475 1.00 12.99 84 LEU A N 1
ATOM 658 C CA . LEU A 1 84 ? 4.807 38.220 1.498 1.00 11.31 84 LEU A CA 1
ATOM 659 C C . LEU A 1 84 ? 3.608 37.514 2.109 1.00 10.83 84 LEU A C 1
ATOM 660 O O . LEU A 1 84 ? 3.245 36.417 1.681 1.00 9.67 84 LEU A O 1
ATOM 665 N N . ALA A 1 85 ? 3.002 38.148 3.112 1.00 10.38 85 ALA A N 1
ATOM 666 C CA . ALA A 1 85 ? 1.825 37.607 3.778 1.00 9.85 85 ALA A CA 1
ATOM 667 C C . ALA A 1 85 ? 0.693 37.474 2.754 1.00 10.64 85 ALA A C 1
ATOM 668 O O . ALA A 1 85 ? -0.014 36.471 2.727 1.00 12.67 85 ALA A O 1
ATOM 670 N N . ARG A 1 86 ? 0.540 38.487 1.903 1.00 10.66 86 ARG A N 1
ATOM 671 C CA . ARG A 1 86 ? -0.496 38.488 0.865 1.00 12.86 86 ARG A CA 1
ATOM 672 C C . ARG A 1 86 ? -0.264 37.363 -0.145 1.00 11.25 86 ARG A C 1
ATOM 673 O O . ARG A 1 86 ? -1.197 36.659 -0.537 1.00 11.33 86 ARG A O 1
ATOM 681 N N . LYS A 1 87 ? 0.987 37.212 -0.572 1.00 11.52 87 LYS A N 1
ATOM 682 C CA . LYS A 1 87 ? 1.347 36.186 -1.540 1.00 11.61 87 LYS A CA 1
ATOM 683 C C . LYS A 1 87 ? 1.032 34.780 -1.041 1.00 9.90 87 LYS A C 1
ATOM 684 O O . LYS A 1 87 ? 0.440 33.978 -1.763 1.00 9.68 87 LYS A O 1
ATOM 690 N N . HIS A 1 88 ? 1.417 34.488 0.196 1.00 9.42 88 HIS A N 1
ATOM 691 C CA . HIS A 1 88 ? 1.175 33.169 0.773 1.00 8.11 88 HIS A CA 1
ATOM 692 C C . HIS A 1 88 ? -0.295 32.901 1.091 1.00 9.53 88 HIS A C 1
ATOM 693 O O . HIS A 1 88 ? -0.806 31.821 0.788 1.00 9.61 88 HIS A O 1
ATOM 700 N N . GLY A 1 89 ? -0.973 33.890 1.670 1.00 8.50 89 GLY A N 1
ATOM 701 C CA . GLY A 1 89 ? -2.370 33.726 2.043 1.00 8.64 89 GLY A CA 1
ATOM 702 C C . GLY A 1 89 ? -3.422 33.860 0.953 1.00 9.70 89 GLY A C 1
ATOM 703 O O . GLY A 1 89 ? -4.528 33.353 1.109 1.00 10.72 89 GLY A O 1
ATOM 704 N N . GLU A 1 90 ? -3.088 34.523 -0.151 1.00 11.16 90 GLU A N 1
ATOM 705 C CA . GLU A 1 90 ? -4.045 34.720 -1.239 1.00 13.53 90 GLU A CA 1
ATOM 706 C C . GLU A 1 90 ? -3.753 33.952 -2.523 1.00 13.40 90 GLU A C 1
ATOM 707 O O . GLU A 1 90 ? -4.677 33.586 -3.252 1.00 16.11 90 GLU A O 1
ATOM 713 N N . ASN A 1 91 ? -2.480 33.706 -2.810 1.00 13.24 91 ASN A N 1
ATOM 714 C CA . ASN A 1 91 ? -2.117 33.006 -4.037 1.00 15.20 91 ASN A CA 1
ATOM 715 C C . ASN A 1 91 ? -1.557 31.597 -3.847 1.00 14.77 91 ASN A C 1
ATOM 716 O O . ASN A 1 91 ? -1.992 30.661 -4.516 1.00 16.69 91 ASN A O 1
ATOM 721 N N . LEU A 1 92 ? -0.575 31.459 -2.959 1.00 12.94 92 LEU A N 1
ATOM 722 C CA . LEU A 1 92 ? 0.068 30.172 -2.709 1.00 10.63 92 LEU A CA 1
ATOM 723 C C . LEU A 1 92 ? -0.788 29.196 -1.920 1.00 9.88 92 LEU A C 1
ATOM 724 O O . LEU A 1 92 ? -0.810 28.002 -2.228 1.00 9.99 92 LEU A O 1
ATOM 729 N N . LEU A 1 93 ? -1.505 29.711 -0.924 1.00 7.53 93 LEU A N 1
ATOM 730 C CA . LEU A 1 93 ? -2.376 28.903 -0.063 1.00 8.14 93 LEU A CA 1
ATOM 731 C C . LEU A 1 93 ? -1.658 27.769 0.682 1.00 8.64 93 LEU A C 1
ATOM 732 O O . LEU A 1 93 ? -2.166 26.652 0.783 1.00 11.07 93 LEU A O 1
ATOM 737 N N . VAL A 1 94 ? -0.463 28.065 1.183 1.00 8.22 94 VAL A N 1
ATOM 738 C CA . VAL A 1 94 ? 0.319 27.102 1.951 1.00 9.43 94 VAL A CA 1
ATOM 739 C C . VAL A 1 94 ? -0.352 27.000 3.325 1.00 7.91 94 VAL A C 1
ATOM 740 O O . VAL A 1 94 ? -0.580 28.017 3.973 1.00 9.02 94 VAL A O 1
ATOM 744 N N . ASP A 1 95 ? -0.701 25.792 3.762 1.00 7.61 95 ASP A N 1
ATOM 745 C CA . ASP A 1 95 ? -1.346 25.645 5.071 1.00 7.15 95 A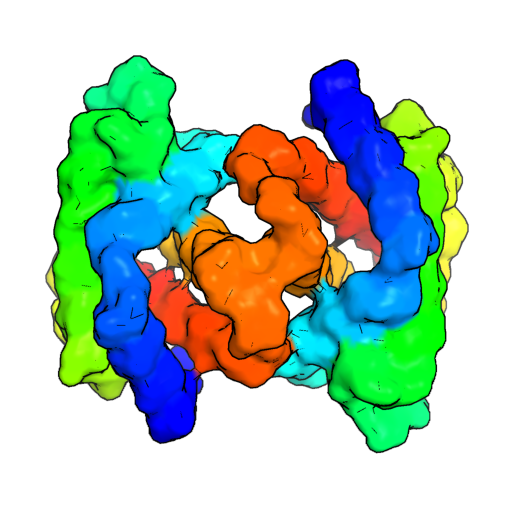SP A CA 1
ATOM 746 C C . ASP A 1 95 ? -0.435 26.323 6.113 1.00 8.29 95 ASP A C 1
ATOM 747 O O . ASP A 1 95 ? 0.739 25.977 6.228 1.00 9.23 95 ASP A O 1
ATOM 752 N N . PRO A 1 96 ? -0.970 27.297 6.879 1.00 8.86 96 PRO A N 1
ATOM 753 C CA . PRO A 1 96 ? -0.242 28.056 7.912 1.00 9.32 96 PRO A CA 1
ATOM 754 C C . PRO A 1 96 ? 0.531 27.219 8.936 1.00 9.44 96 PRO A C 1
ATOM 755 O O . PRO A 1 96 ? 1.521 27.678 9.505 1.00 10.16 96 PRO A O 1
ATOM 759 N N . HIS A 1 97 ? 0.056 26.004 9.181 1.00 9.50 97 HIS A N 1
ATOM 760 C CA . HIS A 1 97 ? 0.685 25.078 10.121 1.00 11.00 97 HIS A CA 1
ATOM 761 C C . HIS A 1 97 ? 2.147 24.815 9.740 1.00 9.91 97 HIS A C 1
ATOM 762 O O . HIS A 1 97 ? 3.000 24.613 10.606 1.00 10.46 97 HIS A O 1
ATOM 769 N N . ASN A 1 98 ? 2.438 24.878 8.444 1.00 8.92 98 ASN A N 1
ATOM 770 C CA . ASN A 1 98 ? 3.788 24.643 7.942 1.00 7.95 98 ASN A CA 1
ATOM 771 C C . ASN A 1 98 ? 4.823 25.692 8.332 1.00 9.14 98 ASN A C 1
ATOM 772 O O . ASN A 1 98 ? 6.021 25.414 8.292 1.00 9.20 98 ASN A O 1
ATOM 777 N N . PHE A 1 99 ? 4.381 26.897 8.679 1.00 7.56 99 PHE A N 1
ATOM 778 C CA . PHE A 1 99 ? 5.328 27.939 9.066 1.00 9.66 99 PHE A CA 1
ATOM 779 C C . PHE A 1 99 ? 6.048 27.563 10.363 1.00 9.30 99 PHE A C 1
ATOM 780 O O . PHE A 1 99 ? 7.261 27.758 10.486 1.00 10.36 99 PHE A O 1
ATOM 788 N N . HIS A 1 100 ? 5.310 26.991 11.310 1.00 10.02 100 HIS A N 1
ATOM 789 C CA . HIS A 1 100 ? 5.906 26.571 12.572 1.00 11.47 100 HIS A CA 1
ATOM 790 C C . HIS A 1 100 ? 6.854 25.381 12.373 1.00 10.18 100 HIS A C 1
ATOM 791 O O . HIS A 1 100 ? 7.909 25.317 13.004 1.00 9.80 100 HIS A O 1
ATOM 798 N N . LEU A 1 101 ? 6.454 24.433 11.525 1.00 8.23 101 LEU A N 1
ATOM 799 C CA . LEU A 1 101 ? 7.275 23.254 11.225 1.00 9.23 101 LEU A CA 1
ATOM 800 C C . LEU A 1 101 ? 8.631 23.676 10.662 1.00 8.08 101 LEU A C 1
ATOM 801 O O . LEU A 1 101 ? 9.679 23.166 11.067 1.00 8.98 101 LEU A O 1
ATOM 806 N N . PHE A 1 102 ? 8.593 24.637 9.746 1.00 8.76 102 PHE A N 1
ATOM 807 C CA . PHE A 1 102 ? 9.790 25.168 9.103 1.00 7.16 102 PHE A CA 1
ATOM 808 C C . PHE A 1 102 ? 10.684 25.885 10.121 1.00 7.12 102 PHE A C 1
ATOM 809 O O . PHE A 1 102 ? 11.903 25.746 10.081 1.00 8.13 102 PHE A O 1
ATOM 817 N N . ALA A 1 103 ? 10.076 26.627 11.042 1.00 7.42 103 ALA A N 1
ATOM 818 C CA . ALA A 1 103 ? 10.830 27.336 12.076 1.00 7.84 103 ALA A CA 1
ATOM 819 C C . ALA A 1 103 ? 11.689 26.353 12.885 1.00 7.86 103 ALA A C 1
ATOM 820 O O . ALA A 1 103 ? 12.881 26.591 13.107 1.00 8.14 103 ALA A O 1
ATOM 822 N N . ASP A 1 104 ? 11.092 25.236 13.297 1.00 7.97 104 ASP A N 1
ATOM 823 C CA . ASP A 1 104 ? 11.820 24.227 14.069 1.00 9.54 104 ASP A CA 1
ATOM 824 C C . ASP A 1 104 ? 12.987 23.595 13.309 1.00 9.58 104 ASP A C 1
ATOM 825 O O . ASP A 1 104 ? 13.952 23.133 13.921 1.00 10.25 104 ASP A O 1
ATOM 830 N N . CYS A 1 105 ? 12.889 23.562 11.981 1.00 8.16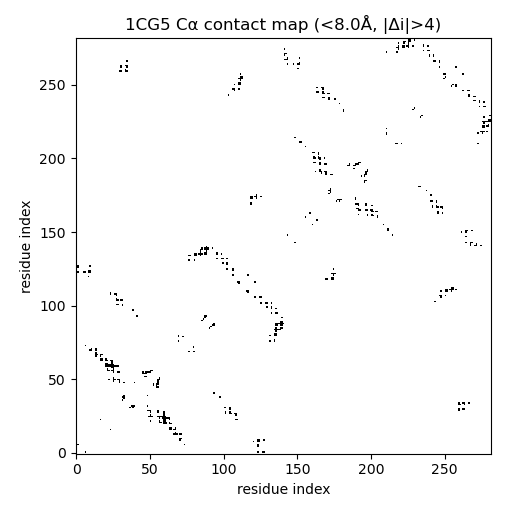 105 CYS A N 1
ATOM 831 C CA . CYS A 1 105 ? 13.959 23.011 11.146 1.00 7.88 105 CYS A CA 1
ATOM 832 C C . CYS A 1 105 ? 15.0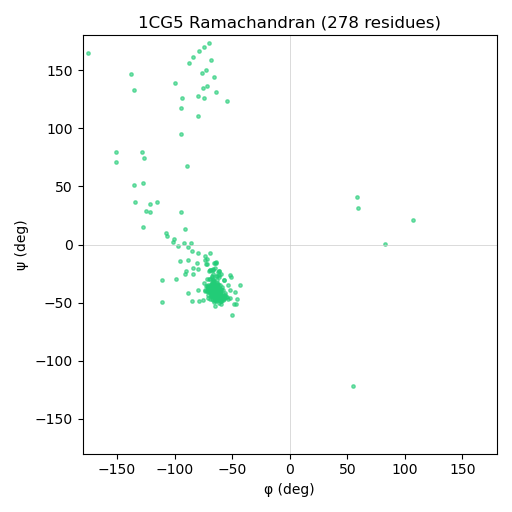73 24.042 10.984 1.00 7.98 105 CYS A C 1
ATOM 833 O O . CYS A 1 105 ? 16.252 23.691 11.007 1.00 7.02 105 CYS A O 1
ATOM 836 N N . ILE A 1 106 ? 14.693 25.313 10.829 1.00 7.48 106 ILE A N 1
ATOM 837 C CA . ILE A 1 106 ? 15.670 26.393 10.677 1.00 9.19 106 ILE A CA 1
ATOM 838 C C . ILE A 1 106 ? 16.589 26.477 11.906 1.00 8.60 106 ILE A C 1
ATOM 839 O O . ILE A 1 106 ? 17.792 26.700 11.772 1.00 9.02 106 ILE A O 1
ATOM 844 N N . VAL A 1 107 ? 16.018 26.270 13.092 1.00 9.55 107 VAL A N 1
ATOM 845 C CA . VAL A 1 107 ? 16.777 26.312 14.346 1.00 10.68 107 VAL A CA 1
ATOM 846 C C . VAL A 1 107 ? 17.879 25.241 14.344 1.00 9.15 107 VAL A C 1
ATOM 847 O O . VAL A 1 107 ? 19.004 25.492 14.785 1.00 8.77 107 VAL A O 1
ATOM 851 N N . VAL A 1 108 ? 17.566 24.074 13.783 1.00 7.41 108 VAL A N 1
ATOM 852 C CA . VAL A 1 108 ? 18.537 22.992 13.685 1.00 7.35 108 VAL A CA 1
ATOM 853 C C . VAL A 1 108 ? 19.626 23.330 12.648 1.00 7.77 108 VAL A C 1
ATOM 854 O O . VAL A 1 108 ? 20.801 23.030 12.863 1.00 8.65 108 VAL A O 1
ATOM 858 N N . THR A 1 109 ? 19.248 23.987 11.550 1.00 8.71 109 THR A N 1
ATOM 859 C CA . THR A 1 109 ? 20.221 24.403 10.529 1.00 9.92 109 THR A CA 1
ATOM 860 C C . THR A 1 109 ? 21.247 25.349 11.169 1.00 10.42 109 THR A C 1
ATOM 861 O O . THR A 1 109 ? 22.451 25.245 10.915 1.00 10.12 109 THR A O 1
ATOM 865 N N . LEU A 1 110 ? 20.758 26.258 12.014 1.00 8.56 110 LEU A N 1
ATOM 866 C CA . LEU A 1 110 ? 21.616 27.208 12.715 1.00 9.60 110 LEU A CA 1
ATOM 867 C C . LEU A 1 110 ? 22.541 26.482 13.693 1.00 9.72 110 LEU A C 1
ATOM 868 O O . LEU A 1 110 ? 23.741 26.763 13.746 1.00 10.49 110 LEU A O 1
ATOM 873 N N . ALA A 1 111 ? 21.996 25.504 14.416 1.00 9.19 111 ALA A N 1
ATOM 874 C CA . ALA A 1 111 ? 22.783 24.738 15.379 1.00 11.41 111 ALA A CA 1
ATOM 875 C C . ALA A 1 111 ? 23.921 23.956 14.707 1.00 12.71 111 ALA A C 1
ATOM 876 O O . ALA A 1 111 ? 25.005 23.818 15.266 1.00 14.41 111 ALA A O 1
ATOM 878 N N . VAL A 1 112 ? 23.673 23.471 13.495 1.00 12.99 112 VAL A N 1
ATOM 879 C CA . VAL A 1 112 ? 24.668 22.711 12.745 1.00 12.59 112 VAL A CA 1
ATOM 880 C C . VAL A 1 112 ? 25.778 23.601 12.183 1.00 14.63 112 VAL A C 1
ATOM 881 O O . VAL A 1 112 ? 26.939 23.192 12.121 1.00 14.19 112 VAL A O 1
ATOM 885 N N . ASN A 1 113 ? 25.425 24.830 11.819 1.00 15.59 113 ASN A N 1
ATOM 886 C CA . ASN A 1 113 ? 26.377 25.743 11.200 1.00 16.93 113 ASN A CA 1
ATOM 887 C C . ASN A 1 113 ? 27.060 26.802 12.048 1.00 18.99 113 ASN A C 1
ATOM 888 O O . ASN A 1 113 ? 28.175 27.214 11.725 1.00 21.12 113 ASN A O 1
ATOM 893 N N . LEU A 1 114 ? 26.397 27.273 13.099 1.00 18.54 114 LEU A N 1
ATOM 894 C CA . LEU A 1 114 ? 26.987 28.293 13.964 1.00 19.07 114 LEU A CA 1
ATOM 895 C C . LEU A 1 114 ? 28.046 27.699 14.888 1.00 19.97 114 LEU A C 1
ATOM 896 O O . LEU A 1 114 ? 27.953 26.539 15.291 1.00 20.85 114 LEU A O 1
ATOM 901 N N . GLN A 1 115 ? 29.069 28.492 15.198 1.00 22.71 115 GLN A N 1
ATOM 902 C CA . GLN A 1 115 ? 30.151 28.053 16.083 1.00 25.09 115 GLN A CA 1
ATOM 903 C C . GLN A 1 115 ? 29.606 27.783 17.499 1.00 22.13 115 GLN A C 1
ATOM 904 O O . GLN A 1 115 ? 29.950 26.776 18.128 1.00 22.34 115 GLN A O 1
ATOM 910 N N . ALA A 1 116 ? 28.709 28.655 17.957 1.00 19.79 116 ALA A N 1
ATOM 911 C CA . ALA A 1 116 ? 28.078 28.536 19.272 1.00 18.36 116 ALA A CA 1
ATOM 912 C C . ALA A 1 116 ? 26.589 28.855 19.124 1.00 14.99 116 ALA A C 1
ATOM 913 O O . ALA A 1 116 ? 26.211 29.677 18.293 1.00 16.40 116 ALA A O 1
ATOM 915 N N . PHE A 1 117 ? 25.746 28.197 19.915 1.00 12.05 117 PHE A N 1
ATOM 916 C CA . PHE A 1 117 ? 24.305 28.433 19.853 1.00 11.33 117 PHE A CA 1
ATOM 917 C C . PHE A 1 117 ? 23.710 28.151 21.227 1.00 9.87 117 PHE A C 1
ATOM 918 O O . PHE A 1 117 ? 23.013 27.157 21.422 1.00 10.21 117 PHE A O 1
ATOM 926 N N . THR A 1 118 ? 23.999 29.037 22.178 1.00 11.63 118 THR A N 1
ATOM 927 C CA . THR A 1 118 ? 23.524 28.885 23.555 1.00 12.89 118 THR A CA 1
ATOM 928 C C . THR A 1 118 ? 22.015 29.054 23.689 1.00 11.33 118 THR A C 1
ATOM 929 O O . THR A 1 118 ? 21.371 29.650 22.821 1.00 8.50 118 THR A O 1
ATOM 933 N N . PRO A 1 119 ? 21.428 28.522 24.783 1.00 11.35 119 PRO A N 1
ATOM 934 C CA . PRO A 1 119 ? 19.984 28.626 25.024 1.00 9.69 119 PRO A CA 1
ATOM 935 C C . PRO A 1 119 ? 19.438 30.053 24.932 1.00 9.19 119 PRO A C 1
ATOM 936 O O . PRO A 1 119 ? 18.345 30.260 24.398 1.00 8.62 119 PRO A O 1
ATOM 940 N N . VAL A 1 120 ? 20.187 31.035 25.438 1.00 8.85 120 VAL A N 1
ATOM 941 C CA . VAL A 1 120 ? 19.731 32.425 25.371 1.00 10.84 120 VAL A CA 1
ATOM 942 C C . VAL A 1 120 ? 19.547 32.894 23.924 1.00 11.16 120 VAL A C 1
ATOM 943 O O . VAL A 1 120 ? 18.529 33.502 23.589 1.00 11.91 120 VAL A O 1
ATOM 947 N N . THR A 1 121 ? 20.525 32.604 23.069 1.00 11.10 121 THR A N 1
ATOM 948 C CA . THR A 1 121 ? 20.455 32.990 21.656 1.00 11.15 121 THR A CA 1
ATOM 949 C C . THR A 1 121 ? 19.300 32.238 20.981 1.00 9.09 121 THR A C 1
ATOM 950 O O . THR A 1 121 ? 18.522 32.808 20.215 1.00 8.84 121 THR A O 1
ATOM 954 N N . HIS A 1 122 ? 19.197 30.952 21.290 1.00 9.57 122 HIS A N 1
ATOM 955 C CA . HIS A 1 122 ? 18.146 30.089 20.762 1.00 9.06 122 HIS A CA 1
ATOM 956 C C . HIS A 1 122 ? 16.766 30.704 21.073 1.00 9.35 122 HIS A C 1
ATOM 957 O O . HIS A 1 122 ? 15.893 30.778 20.199 1.00 8.09 122 HIS A O 1
ATOM 964 N N . CYS A 1 123 ? 16.589 31.171 22.307 1.00 9.15 123 CYS A N 1
ATOM 965 C CA . CYS A 1 123 ? 15.333 31.780 22.722 1.00 9.15 123 CYS A CA 1
ATOM 966 C C . CYS A 1 123 ? 14.997 33.010 21.874 1.00 7.80 123 CYS A C 1
ATOM 967 O O . CYS A 1 123 ? 13.864 33.158 21.410 1.00 8.06 123 CYS A O 1
ATOM 970 N N . ALA A 1 124 ? 15.979 33.884 21.667 1.00 7.61 124 ALA A N 1
ATOM 971 C CA . ALA A 1 124 ? 15.767 35.099 20.875 1.00 8.90 124 ALA A CA 1
ATOM 972 C C . ALA A 1 124 ? 15.347 34.770 19.443 1.00 8.97 124 ALA A C 1
ATOM 973 O O . ALA A 1 124 ? 14.424 35.380 18.907 1.00 9.84 124 ALA A O 1
ATOM 975 N N . VAL A 1 125 ? 16.012 33.785 18.843 1.00 9.61 125 VAL A N 1
ATOM 976 C CA . VAL A 1 125 ? 15.717 33.351 17.474 1.00 12.38 125 VAL A CA 1
ATOM 977 C C . VAL A 1 125 ? 14.313 32.743 17.357 1.00 9.71 125 VAL A C 1
ATOM 978 O O . VAL A 1 125 ? 13.577 33.036 16.411 1.00 9.15 125 VAL A O 1
ATOM 982 N N . ASP A 1 126 ? 13.951 31.904 18.325 1.00 9.22 126 ASP A N 1
ATOM 983 C CA . ASP A 1 126 ? 12.645 31.259 18.327 1.00 10.09 126 ASP A CA 1
ATOM 984 C C . ASP A 1 126 ? 11.509 32.279 18.415 1.00 10.18 126 ASP A C 1
ATOM 985 O O . ASP A 1 126 ? 10.468 32.111 17.776 1.00 9.57 126 ASP A O 1
ATOM 990 N N . LYS A 1 127 ? 11.714 33.334 19.203 1.00 8.81 127 LYS A N 1
ATOM 991 C CA . LYS A 1 127 ? 10.713 34.393 19.358 1.00 9.04 127 LYS A CA 1
ATOM 992 C C . LYS A 1 127 ? 10.547 35.144 18.035 1.00 7.91 127 LYS A C 1
ATOM 993 O O . LYS A 1 127 ? 9.430 35.474 17.636 1.00 8.55 127 LYS A O 1
ATOM 999 N N . PHE A 1 128 ? 11.667 35.381 17.351 1.00 8.92 128 PHE A N 1
ATOM 1000 C CA . PHE A 1 128 ? 11.674 36.062 16.058 1.00 8.40 128 PHE A CA 1
ATOM 1001 C C . PHE A 1 128 ? 10.932 35.218 15.020 1.00 9.55 128 PHE A C 1
ATOM 1002 O O . PHE A 1 128 ? 10.065 35.726 14.304 1.00 9.67 128 PHE A O 1
ATOM 1010 N N . LEU A 1 129 ? 11.258 33.930 14.953 1.00 8.03 129 LEU A N 1
ATOM 1011 C CA . LEU A 1 129 ? 10.617 33.039 13.995 1.00 8.72 129 LEU A CA 1
ATOM 1012 C C . LEU A 1 129 ? 9.120 32.894 14.256 1.00 11.36 129 LEU A C 1
ATOM 1013 O O . LEU A 1 129 ? 8.334 32.725 13.318 1.00 11.18 129 LEU A O 1
ATOM 1018 N N . GLU A 1 130 ? 8.728 33.011 15.523 1.00 10.09 130 GLU A N 1
ATOM 1019 C CA . GLU A 1 130 ? 7.325 32.925 15.921 1.00 12.40 130 GLU A CA 1
ATOM 1020 C C . GLU A 1 130 ? 6.546 34.136 15.397 1.00 11.56 130 GLU A C 1
ATOM 1021 O O . GLU A 1 130 ? 5.400 34.005 14.964 1.00 11.67 130 GLU A O 1
ATOM 1027 N N . LEU A 1 131 ? 7.166 35.316 15.452 1.00 11.63 131 LEU A N 1
ATOM 1028 C CA . LEU A 1 131 ? 6.536 36.545 14.956 1.00 11.71 131 LEU A CA 1
ATOM 1029 C C . LEU A 1 131 ? 6.390 36.483 13.443 1.00 10.54 131 LEU A C 1
ATOM 1030 O O . LEU A 1 131 ? 5.355 36.861 12.894 1.00 11.02 131 LEU A O 1
ATOM 1035 N N . VAL A 1 132 ? 7.448 36.035 12.772 1.00 9.52 132 VAL A N 1
ATOM 1036 C CA . VAL A 1 132 ? 7.441 35.909 11.320 1.00 11.13 132 VAL A CA 1
ATOM 1037 C C . VAL A 1 132 ? 6.315 34.961 10.884 1.00 9.45 132 VAL A C 1
ATOM 1038 O O . VAL A 1 132 ? 5.573 35.264 9.954 1.00 10.19 132 VAL A O 1
ATOM 1042 N N . ALA A 1 133 ? 6.169 33.836 11.583 1.00 10.67 133 ALA A N 1
ATOM 1043 C CA . ALA A 1 133 ? 5.121 32.861 11.268 1.00 11.84 133 ALA A CA 1
ATOM 1044 C C . ALA A 1 133 ? 3.728 33.472 11.451 1.00 12.19 133 ALA A C 1
ATOM 1045 O O . ALA A 1 133 ? 2.831 33.241 10.638 1.00 13.04 133 ALA A O 1
ATOM 1047 N N . TYR A 1 134 ? 3.570 34.283 12.495 1.00 11.28 134 TYR A N 1
ATOM 1048 C CA . TYR A 1 134 ? 2.298 34.936 12.778 1.00 13.26 134 TYR A CA 1
ATOM 1049 C C . TYR A 1 134 ? 1.938 35.926 11.662 1.00 13.95 134 TYR A C 1
ATOM 1050 O O . TYR A 1 134 ? 0.813 35.923 11.150 1.00 12.25 134 TYR A O 1
ATOM 1059 N N . GLU A 1 135 ? 2.906 36.759 11.283 1.00 13.79 135 GLU A N 1
ATOM 1060 C CA . GLU A 1 135 ? 2.702 37.743 10.225 1.00 14.72 135 GLU A CA 1
ATOM 1061 C C . GLU A 1 135 ? 2.408 37.102 8.867 1.00 13.92 135 GLU A C 1
ATOM 1062 O O . GLU A 1 135 ? 1.548 37.580 8.130 1.00 14.18 135 GLU A O 1
ATOM 1068 N N . LEU A 1 136 ? 3.094 36.005 8.555 1.00 12.59 136 LEU A N 1
ATOM 1069 C CA . LEU A 1 136 ? 2.879 35.314 7.286 1.00 12.57 136 LEU A CA 1
ATOM 1070 C C . LEU A 1 136 ? 1.535 34.575 7.224 1.00 12.48 136 LEU A C 1
ATOM 1071 O O . LEU A 1 136 ? 1.111 34.146 6.156 1.00 12.45 136 LEU A O 1
ATOM 1076 N N . SER A 1 137 ? 0.873 34.433 8.371 1.00 11.70 137 SER A N 1
ATOM 1077 C CA . SER A 1 137 ? -0.423 33.762 8.450 1.00 12.19 137 SER A CA 1
ATOM 1078 C C . SER A 1 137 ? -1.582 34.761 8.546 1.00 12.01 137 SER A C 1
ATOM 1079 O O . SER A 1 137 ? -2.741 34.359 8.615 1.00 12.09 137 SER A O 1
ATOM 1082 N N . SER A 1 138 ? -1.266 36.052 8.503 1.00 12.06 138 SER A N 1
ATOM 1083 C CA . SER A 1 138 ? -2.266 37.111 8.668 1.00 14.33 138 SER A CA 1
ATOM 1084 C C . SER A 1 138 ? -3.256 37.422 7.552 1.00 15.16 138 SER A C 1
ATOM 1085 O O . SER A 1 138 ? -4.243 38.117 7.797 1.00 16.81 138 SER A O 1
ATOM 1088 N N . CYS A 1 139 ? -3.027 36.907 6.348 1.00 14.17 139 CYS A N 1
ATOM 1089 C CA . CYS A 1 139 ? -3.924 37.202 5.232 1.00 15.17 139 CYS A CA 1
ATOM 1090 C C . CYS A 1 139 ? -4.575 35.990 4.583 1.00 13.77 139 CYS A C 1
ATOM 1091 O O . CYS A 1 139 ? -4.812 35.986 3.377 1.00 15.77 139 CYS A O 1
ATOM 1094 N N . TYR A 1 140 ? -4.895 34.978 5.384 1.00 12.58 140 TYR A N 1
ATOM 1095 C CA . TYR A 1 140 ? -5.523 33.765 4.868 1.00 12.21 140 TYR A CA 1
ATOM 1096 C C . TYR A 1 140 ? -7.048 33.785 4.875 1.00 13.89 140 TYR A C 1
ATOM 1097 O O . TYR A 1 140 ? -7.682 33.078 4.093 1.00 13.93 140 TYR A O 1
ATOM 1106 N N . ARG A 1 141 ? -7.626 34.589 5.761 1.00 13.43 141 ARG A N 1
ATOM 1107 C CA . ARG A 1 141 ? -9.079 34.688 5.896 1.00 13.11 141 ARG A CA 1
ATOM 1108 C C . ARG A 1 141 ? -9.489 35.956 6.647 1.00 12.07 141 ARG A C 1
ATOM 1109 O O . ARG A 1 141 ? -8.606 36.608 7.246 1.00 12.24 141 ARG A O 1
ATOM 1118 N N . VAL B 2 1 ? 3.331 6.048 15.848 1.00 33.87 1 VAL B N 1
ATOM 1119 C CA . VAL B 2 1 ? 4.708 6.299 15.323 1.00 33.78 1 VAL B CA 1
ATOM 1120 C C . VAL B 2 1 ? 5.460 4.980 15.197 1.00 32.71 1 VAL B C 1
ATOM 1121 O O . VAL B 2 1 ? 5.448 4.149 16.109 1.00 34.12 1 VAL B O 1
ATOM 1125 N N . LYS B 2 2 ? 6.129 4.806 14.066 1.00 33.30 2 LYS B N 1
ATOM 1126 C CA . LYS B 2 2 ? 6.888 3.594 13.801 1.00 33.70 2 LYS B CA 1
ATOM 1127 C C . LYS B 2 2 ? 8.256 3.935 13.219 1.00 31.17 2 LYS B C 1
ATOM 1128 O O . LYS B 2 2 ? 8.378 4.791 12.336 1.00 31.22 2 LYS B O 1
ATOM 1134 N N . LEU B 2 3 ? 9.288 3.305 13.765 1.00 27.36 3 LEU B N 1
ATOM 1135 C CA . LEU B 2 3 ? 10.645 3.510 13.282 1.00 25.24 3 LEU B CA 1
ATOM 1136 C C . LEU B 2 3 ? 11.009 2.352 12.356 1.00 23.62 3 LEU B C 1
ATOM 1137 O O . LEU B 2 3 ? 10.655 1.202 12.626 1.00 23.39 3 LEU B O 1
ATOM 1142 N N . SER B 2 4 ? 11.683 2.651 11.252 1.00 22.30 4 SER B N 1
ATOM 1143 C CA . SER B 2 4 ? 12.111 1.591 10.345 1.00 21.51 4 SER B CA 1
ATOM 1144 C C . SER B 2 4 ? 13.359 0.955 10.967 1.00 20.05 4 SER B C 1
ATOM 1145 O O . SER B 2 4 ? 13.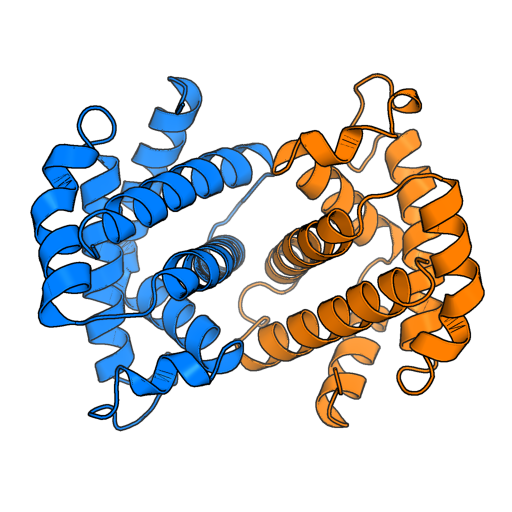945 1.513 11.897 1.00 18.40 4 SER B O 1
ATOM 1148 N N . GLU B 2 5 ? 13.766 -0.201 10.456 1.00 18.38 5 GLU B N 1
ATOM 1149 C CA . GLU B 2 5 ? 14.931 -0.904 10.984 1.00 18.17 5 GLU B CA 1
ATOM 1150 C C . GLU B 2 5 ? 16.208 -0.064 11.022 1.00 16.77 5 GLU B C 1
ATOM 1151 O O . GLU B 2 5 ? 16.931 -0.072 12.018 1.00 17.19 5 GLU B O 1
ATOM 1157 N N . ASP B 2 6 ? 16.487 0.660 9.943 1.00 15.43 6 ASP B N 1
ATOM 1158 C CA . ASP B 2 6 ? 17.681 1.497 9.891 1.00 14.44 6 ASP B CA 1
ATOM 1159 C C . ASP B 2 6 ? 17.596 2.650 10.890 1.00 12.55 6 ASP B C 1
ATOM 1160 O O . ASP B 2 6 ? 18.617 3.100 11.405 1.00 11.21 6 ASP B O 1
ATOM 1165 N N . GLN B 2 7 ? 16.379 3.117 11.166 1.00 11.45 7 GLN B N 1
ATOM 1166 C CA . GLN B 2 7 ? 16.181 4.207 12.124 1.00 12.62 7 GLN B CA 1
ATOM 1167 C C . GLN B 2 7 ? 16.451 3.704 13.540 1.00 13.92 7 GLN B C 1
ATOM 1168 O O . GLN B 2 7 ? 17.038 4.411 14.362 1.00 14.17 7 GLN B O 1
ATOM 1174 N N . GLU B 2 8 ? 16.042 2.470 13.817 1.00 14.51 8 GLU B N 1
ATOM 1175 C CA . GLU B 2 8 ? 16.292 1.873 15.121 1.00 15.21 8 GLU B CA 1
ATOM 1176 C C . GLU B 2 8 ? 17.805 1.739 15.299 1.00 14.52 8 GLU B C 1
ATOM 1177 O O . GLU B 2 8 ? 18.332 2.028 16.368 1.00 15.97 8 GLU B O 1
ATOM 1183 N N . HIS B 2 9 ? 18.507 1.329 14.242 1.00 14.36 9 HIS B N 1
ATOM 1184 C CA . HIS B 2 9 ? 19.954 1.186 14.315 1.00 13.41 9 HIS B CA 1
ATOM 1185 C C . HIS B 2 9 ? 20.661 2.518 14.501 1.00 13.25 9 HIS B C 1
ATOM 1186 O O . HIS B 2 9 ? 21.693 2.588 15.176 1.00 12.25 9 HIS B O 1
ATOM 1193 N N . TYR B 2 10 ? 20.093 3.580 13.934 1.00 13.16 10 TYR B N 1
ATOM 1194 C CA . TYR B 2 10 ? 20.685 4.905 14.084 1.00 12.09 10 TYR B CA 1
ATOM 1195 C C . TYR B 2 10 ? 20.615 5.349 15.548 1.00 9.94 10 TYR B C 1
ATOM 1196 O O . TYR B 2 10 ? 21.622 5.759 16.119 1.00 10.56 10 TYR B O 1
ATOM 1205 N N . ILE B 2 11 ? 19.437 5.228 16.155 1.00 10.58 11 ILE B N 1
ATOM 1206 C CA . ILE B 2 11 ? 19.244 5.643 17.542 1.00 12.69 11 ILE B CA 1
ATOM 1207 C C . ILE B 2 11 ? 20.082 4.821 18.537 1.00 12.86 11 ILE B C 1
ATOM 1208 O O . ILE B 2 11 ? 20.607 5.360 19.514 1.00 11.98 11 ILE B O 1
ATOM 1213 N N . LYS B 2 12 ? 20.236 3.528 18.269 1.00 13.89 12 LYS B N 1
ATOM 1214 C CA . LYS B 2 12 ? 21.049 2.667 19.126 1.00 15.69 12 LYS B CA 1
ATOM 1215 C C . LYS B 2 12 ? 22.513 3.099 19.068 1.00 15.01 12 LYS B C 1
ATOM 1216 O O . LYS B 2 12 ? 23.200 3.117 20.088 1.00 16.08 12 LYS B O 1
ATOM 1222 N N . GLY B 2 13 ? 22.965 3.491 17.878 1.00 14.02 13 GLY B N 1
ATOM 1223 C CA . GLY B 2 13 ? 24.336 3.940 17.703 1.00 14.64 13 GLY B CA 1
ATOM 1224 C C . GLY B 2 13 ? 24.616 5.257 18.409 1.00 14.46 13 GLY B C 1
ATOM 1225 O O . GLY B 2 13 ? 25.691 5.448 18.970 1.00 17.10 13 GLY B O 1
ATOM 1226 N N . VAL B 2 14 ? 23.645 6.166 18.368 1.00 11.64 14 VAL B N 1
ATOM 1227 C CA . VAL B 2 14 ? 23.761 7.465 19.018 1.00 11.81 14 VAL B CA 1
ATOM 1228 C C . VAL B 2 14 ? 23.883 7.289 20.535 1.00 12.24 14 VAL B C 1
ATOM 1229 O O . VAL B 2 14 ? 24.692 7.959 21.180 1.00 14.23 14 VAL B O 1
ATOM 1233 N N . TRP B 2 15 ? 23.099 6.374 21.099 1.00 11.31 15 TRP B N 1
ATOM 1234 C CA . TRP B 2 15 ? 23.136 6.135 22.539 1.00 15.91 15 TRP B CA 1
ATOM 1235 C C . TRP B 2 15 ? 24.475 5.532 22.984 1.00 18.03 15 TRP B C 1
ATOM 1236 O O . TRP B 2 15 ? 24.849 5.621 24.156 1.00 18.59 15 TRP B O 1
ATOM 1247 N N . LYS B 2 16 ? 25.192 4.920 22.047 1.00 19.58 16 LYS B N 1
ATOM 1248 C CA . LYS B 2 16 ? 26.496 4.334 22.345 1.00 21.93 16 LYS B CA 1
ATOM 1249 C C . LYS B 2 16 ? 27.585 5.399 22.269 1.00 21.01 16 LYS B C 1
ATOM 1250 O O . LYS B 2 16 ? 28.633 5.285 22.909 1.00 22.99 16 LYS B O 1
ATOM 1256 N N . ASP B 2 17 ? 27.319 6.432 21.483 1.00 20.07 17 ASP B N 1
ATOM 1257 C CA . ASP B 2 17 ? 28.269 7.511 21.252 1.00 21.54 17 ASP B CA 1
ATOM 1258 C C . ASP B 2 17 ? 28.222 8.690 22.232 1.00 21.92 17 ASP B C 1
ATOM 1259 O O . ASP B 2 17 ? 29.265 9.188 22.655 1.00 23.72 17 ASP B O 1
ATOM 1264 N N . VAL B 2 18 ? 27.024 9.136 22.597 1.00 18.72 18 VAL B N 1
ATOM 1265 C CA . VAL B 2 18 ? 26.893 10.287 23.488 1.00 18.29 18 VAL B CA 1
ATOM 1266 C C . VAL B 2 18 ? 26.914 9.990 24.982 1.00 16.68 18 VAL B C 1
ATOM 1267 O O . VAL B 2 18 ? 26.643 8.868 25.411 1.00 16.46 18 VAL B O 1
ATOM 1271 N N . ASP B 2 19 ? 27.280 11.006 25.760 1.00 15.93 19 ASP B N 1
ATOM 1272 C CA . ASP B 2 19 ? 27.297 10.909 27.217 1.00 17.66 19 ASP B CA 1
ATOM 1273 C C . ASP B 2 19 ? 25.827 11.093 27.610 1.00 15.55 19 ASP B C 1
ATOM 1274 O O . ASP B 2 19 ? 25.265 12.180 27.468 1.00 13.75 19 ASP B O 1
ATOM 1279 N N . HIS B 2 20 ? 25.220 10.013 28.085 1.00 15.68 20 HIS B N 1
ATOM 1280 C CA . HIS B 2 20 ? 23.811 9.983 28.465 1.00 15.86 20 HIS B CA 1
ATOM 1281 C C . HIS B 2 20 ? 23.312 11.086 29.386 1.00 16.42 20 HIS B C 1
ATOM 1282 O O . HIS B 2 20 ? 22.396 11.826 29.032 1.00 15.83 20 HIS B O 1
ATOM 1289 N N . LYS B 2 21 ? 23.888 11.165 30.581 1.00 17.37 21 LYS B N 1
ATOM 1290 C CA . LYS B 2 21 ? 23.479 12.158 31.569 1.00 18.06 21 LYS B CA 1
ATOM 1291 C C . LYS B 2 21 ? 23.766 13.595 31.151 1.00 16.69 21 LYS B C 1
ATOM 1292 O O . LYS B 2 21 ? 22.919 14.468 31.318 1.00 15.56 21 LYS B O 1
ATOM 1298 N N . GLN B 2 22 ? 24.942 13.829 30.579 1.00 15.90 22 GLN B N 1
ATOM 1299 C CA . GLN B 2 22 ? 25.324 15.174 30.177 1.00 16.57 22 GLN B CA 1
ATOM 1300 C C . GLN B 2 22 ? 24.537 15.792 29.020 1.00 15.99 22 GLN B C 1
ATOM 1301 O O . GLN B 2 22 ? 24.176 16.970 29.087 1.00 13.75 22 GLN B O 1
ATOM 1307 N N . ILE B 2 23 ? 24.272 15.025 27.962 1.00 13.83 23 ILE B N 1
ATOM 1308 C CA . ILE B 2 23 ? 23.507 15.573 26.837 1.00 13.83 23 ILE B CA 1
ATOM 1309 C C . ILE B 2 23 ? 22.038 15.799 27.229 1.00 11.13 23 ILE B C 1
ATOM 1310 O O . ILE B 2 23 ? 21.389 16.719 26.733 1.00 11.36 23 ILE B O 1
ATOM 1315 N N . THR B 2 24 ? 21.540 14.982 28.154 1.00 9.53 24 THR B N 1
ATOM 1316 C CA . THR B 2 24 ? 20.171 15.108 28.655 1.00 9.73 24 THR B CA 1
ATOM 1317 C C . THR B 2 24 ? 20.079 16.360 29.539 1.00 10.56 24 THR B C 1
ATOM 1318 O O . THR B 2 24 ? 19.094 17.095 29.474 1.00 9.60 24 THR B O 1
ATOM 1322 N N . ALA B 2 25 ? 21.117 16.609 30.343 1.00 10.10 25 ALA B N 1
ATOM 1323 C CA . ALA B 2 25 ? 21.156 17.786 31.207 1.00 9.61 25 ALA B CA 1
ATOM 1324 C C . ALA B 2 25 ? 21.183 19.053 30.349 1.00 9.74 25 ALA B C 1
ATOM 1325 O O . ALA B 2 25 ? 20.522 20.042 30.675 1.00 10.86 25 ALA B O 1
ATOM 1327 N N . LYS B 2 26 ? 21.935 19.019 29.248 1.00 9.42 26 LYS B N 1
ATOM 1328 C CA . LYS B 2 26 ? 22.009 20.163 28.344 1.00 9.21 26 LYS B CA 1
ATOM 1329 C C . LYS B 2 26 ? 20.654 20.404 27.677 1.00 9.24 26 LYS B C 1
ATOM 1330 O O . LYS B 2 26 ? 20.225 21.553 27.528 1.00 8.94 26 LYS B O 1
ATOM 1336 N N . ALA B 2 27 ? 19.982 19.319 27.287 1.00 8.69 27 ALA B N 1
ATOM 1337 C CA . ALA B 2 27 ? 18.664 19.406 26.652 1.00 8.69 27 ALA B CA 1
ATOM 1338 C C . ALA B 2 27 ? 17.647 20.000 27.633 1.00 8.10 27 ALA B C 1
ATOM 1339 O O . ALA B 2 27 ? 16.768 20.763 27.239 1.00 9.15 27 ALA B O 1
ATOM 1341 N N . LEU B 2 28 ? 17.780 19.650 28.911 1.00 7.79 28 LEU B N 1
ATOM 1342 C CA . LEU B 2 28 ? 16.891 20.166 29.946 1.00 9.10 28 LEU B CA 1
ATOM 1343 C C . LEU B 2 28 ? 17.096 21.669 30.148 1.00 9.29 28 LEU B C 1
ATOM 1344 O O . LEU B 2 28 ? 16.128 22.425 30.196 1.00 9.05 28 LEU B O 1
ATOM 1349 N N . GLU B 2 29 ? 18.351 22.104 30.261 1.00 8.43 29 GLU B N 1
ATOM 1350 C CA . GLU B 2 29 ? 18.635 23.529 30.420 1.00 10.10 29 GLU B CA 1
ATOM 1351 C C . GLU B 2 29 ? 18.035 24.297 29.244 1.00 9.59 29 GLU B C 1
ATOM 1352 O O . GLU B 2 29 ? 17.414 25.337 29.426 1.00 8.11 29 GLU B O 1
ATOM 1358 N N . ARG B 2 30 ? 18.207 23.756 28.042 1.00 8.23 30 ARG B N 1
ATOM 1359 C CA . ARG B 2 30 ? 17.690 24.403 26.844 1.00 9.33 30 ARG B CA 1
ATOM 1360 C C . ARG B 2 30 ? 16.164 24.507 26.838 1.00 9.32 30 ARG B C 1
ATOM 1361 O O . ARG B 2 30 ? 15.624 25.534 26.425 1.00 9.41 30 ARG B O 1
ATOM 1369 N N . VAL B 2 31 ? 15.469 23.474 27.323 1.00 8.74 31 VAL B N 1
ATOM 1370 C CA . VAL B 2 31 ? 14.002 23.510 27.347 1.00 9.34 31 VAL B CA 1
ATOM 1371 C C . VAL B 2 31 ? 13.478 24.517 28.385 1.00 8.47 31 VAL B C 1
ATOM 1372 O O . VAL B 2 31 ? 12.517 25.244 28.126 1.00 7.32 31 VAL B O 1
ATOM 1376 N N . PHE B 2 32 ? 14.171 24.610 29.520 1.00 8.74 32 PHE B N 1
ATOM 1377 C CA . PHE B 2 32 ? 13.795 25.532 30.594 1.00 8.49 32 PHE B CA 1
ATOM 1378 C C . PHE B 2 32 ? 13.966 26.997 30.193 1.00 8.31 32 PHE B C 1
ATOM 1379 O O . PHE B 2 32 ? 13.214 27.858 30.651 1.00 9.98 32 PHE B O 1
ATOM 1387 N N . VAL B 2 33 ? 14.972 27.275 29.362 1.00 6.91 33 VAL B N 1
ATOM 1388 C CA . VAL B 2 33 ? 15.257 28.632 28.896 1.00 9.12 33 VAL B CA 1
ATOM 1389 C C . VAL B 2 33 ? 14.431 29.053 27.667 1.00 8.79 33 VAL B C 1
ATOM 1390 O O . VAL B 2 33 ? 13.843 30.135 27.644 1.00 8.29 33 VAL B O 1
ATOM 1394 N N . VAL B 2 34 ? 14.387 28.196 26.649 1.00 7.22 34 VAL B N 1
ATOM 1395 C CA . VAL B 2 34 ? 13.650 28.497 25.427 1.00 7.23 34 VAL B CA 1
ATOM 1396 C C . VAL B 2 34 ? 12.134 28.453 25.618 1.00 7.70 34 VAL B C 1
ATOM 1397 O O . VAL B 2 34 ? 11.415 29.272 25.046 1.00 8.58 34 VAL B O 1
ATOM 1401 N N . TYR B 2 35 ? 11.662 27.528 26.454 1.00 7.61 35 TYR B N 1
ATOM 1402 C CA . TYR B 2 35 ? 10.234 27.382 26.735 1.00 8.87 35 TYR B CA 1
ATOM 1403 C C . TYR B 2 35 ? 10.046 27.424 28.261 1.00 8.61 35 TYR B C 1
ATOM 1404 O O . TYR B 2 35 ? 9.758 26.404 28.886 1.00 8.44 35 TYR B O 1
ATOM 1413 N N . PRO B 2 36 ? 10.163 28.626 28.864 1.00 9.52 36 PRO B N 1
ATOM 1414 C CA . PRO B 2 36 ? 10.042 28.917 30.299 1.00 9.26 36 PRO B CA 1
ATOM 1415 C C . PRO B 2 36 ? 8.904 28.256 31.074 1.00 9.31 36 PRO B C 1
ATOM 1416 O O . PRO B 2 36 ? 9.075 27.913 32.246 1.00 10.08 36 PRO B O 1
ATOM 1420 N N . TRP B 2 37 ? 7.750 28.082 30.431 1.00 8.06 37 TRP B N 1
ATOM 1421 C CA . TRP B 2 37 ? 6.596 27.466 31.086 1.00 9.49 37 TRP B CA 1
ATOM 1422 C C . TRP B 2 37 ? 6.809 26.008 31.500 1.00 8.73 37 TRP B C 1
ATOM 1423 O O . TRP B 2 37 ? 6.033 25.469 32.287 1.00 10.65 37 TRP B O 1
ATOM 1434 N N . THR B 2 38 ? 7.857 25.376 30.971 1.00 8.06 38 THR B N 1
ATOM 1435 C CA . THR B 2 38 ? 8.169 23.989 31.314 1.00 7.83 38 THR B CA 1
ATOM 1436 C C . THR B 2 38 ? 8.760 23.877 32.728 1.00 8.24 38 THR B C 1
ATOM 1437 O O . THR B 2 38 ? 8.917 22.774 33.243 1.00 9.17 38 THR B O 1
ATOM 1441 N N . THR B 2 39 ? 9.086 25.012 33.348 1.00 8.39 39 THR B N 1
ATOM 1442 C CA . THR B 2 39 ? 9.645 25.029 34.709 1.00 8.98 39 THR B CA 1
ATOM 1443 C C . THR B 2 39 ? 8.560 25.020 35.798 1.00 9.87 39 THR B C 1
ATOM 1444 O O . THR B 2 39 ? 8.879 25.028 36.992 1.00 10.43 39 THR B O 1
ATOM 1448 N N . ARG B 2 40 ? 7.292 24.980 35.385 1.00 8.01 40 ARG B N 1
ATOM 1449 C CA . ARG B 2 40 ? 6.158 25.017 36.306 1.00 8.51 40 ARG B CA 1
ATOM 1450 C C . ARG B 2 40 ? 6.252 24.093 37.513 1.00 9.29 40 ARG B C 1
ATOM 1451 O O . ARG B 2 40 ? 6.074 24.538 38.645 1.00 10.24 40 ARG B O 1
ATOM 1459 N N . LEU B 2 41 ? 6.533 22.817 37.274 1.00 9.22 41 LEU B N 1
ATOM 1460 C CA . LEU B 2 41 ? 6.633 21.836 38.356 1.00 11.08 41 LEU B CA 1
ATOM 1461 C C . LEU B 2 41 ? 8.047 21.672 38.933 1.00 12.43 41 LEU B C 1
ATOM 1462 O O . LEU B 2 41 ? 8.306 20.736 39.701 1.00 12.77 41 LEU B O 1
ATOM 1467 N N . PHE B 2 42 ? 8.939 22.604 38.597 1.00 11.03 42 PHE B N 1
ATOM 1468 C CA . PHE B 2 42 ? 10.326 22.557 39.051 1.00 11.51 42 PHE B CA 1
ATOM 1469 C C . PHE B 2 42 ? 10.749 23.709 39.972 1.00 12.03 42 PHE B C 1
ATOM 1470 O O . PHE B 2 42 ? 11.894 24.165 39.901 1.00 11.36 42 PHE B O 1
ATOM 1478 N N . SER B 2 43 ? 9.853 24.160 40.848 1.00 12.15 43 SER B N 1
ATOM 1479 C CA . SER B 2 43 ? 10.178 25.260 41.760 1.00 14.88 43 SER B CA 1
ATOM 1480 C C . SER B 2 43 ? 11.326 24.887 42.703 1.00 13.95 43 SER B C 1
ATOM 1481 O O . SER B 2 43 ? 12.047 25.756 43.192 1.00 15.38 43 SER B O 1
ATOM 1484 N N . LYS B 2 44 ? 11.507 23.587 42.918 1.00 15.05 44 LYS B N 1
ATOM 1485 C CA . LYS B 2 44 ? 12.566 23.069 43.776 1.00 15.70 44 LYS B CA 1
ATOM 1486 C C . LYS B 2 44 ? 13.963 23.372 43.225 1.00 15.39 44 LYS B C 1
ATOM 1487 O O . LYS B 2 44 ? 14.955 23.244 43.942 1.00 17.70 44 LYS B O 1
ATOM 1493 N N . LEU B 2 45 ? 14.041 23.740 41.945 1.00 13.72 45 LEU B N 1
ATOM 1494 C CA . LEU B 2 45 ? 15.321 24.072 41.318 1.00 12.62 45 LEU B CA 1
ATOM 1495 C C . LEU B 2 45 ? 15.852 25.423 41.806 1.00 11.58 45 LEU B C 1
ATOM 1496 O O . LEU B 2 45 ? 17.030 25.733 41.631 1.00 11.58 45 LEU B O 1
ATOM 1501 N N . GLN B 2 46 ? 14.973 26.224 42.408 1.00 12.91 46 GLN B N 1
ATOM 1502 C CA . GLN B 2 46 ? 15.341 27.535 42.949 1.00 14.60 46 GLN B CA 1
ATOM 1503 C C . GLN B 2 46 ? 15.915 28.510 41.922 1.00 15.21 46 GLN B C 1
ATOM 1504 O O . GLN B 2 46 ? 16.756 29.345 42.270 1.00 17.53 46 GLN B O 1
ATOM 1510 N N . GLY B 2 47 ? 15.475 28.411 40.670 1.00 14.14 47 GLY B N 1
ATOM 1511 C CA . GLY B 2 47 ? 15.979 29.304 39.638 1.00 12.38 47 GLY B CA 1
ATOM 1512 C C . GLY B 2 47 ? 17.311 28.890 39.022 1.00 11.73 47 GLY B C 1
ATOM 1513 O O . GLY B 2 47 ? 17.847 29.590 38.162 1.00 13.44 47 GLY B O 1
ATOM 1514 N N . LEU B 2 48 ? 17.860 27.769 39.481 1.00 13.20 48 LEU B N 1
ATOM 1515 C CA . LEU B 2 48 ? 19.132 27.249 38.974 1.00 14.42 48 LEU B CA 1
ATOM 1516 C C . LEU B 2 48 ? 18.840 26.223 37.878 1.00 13.92 48 LEU B C 1
ATOM 1517 O O . LEU B 2 48 ? 18.639 25.041 38.163 1.00 13.20 48 LEU B O 1
ATOM 1522 N N . PHE B 2 49 ? 18.869 26.682 36.626 1.00 14.79 49 PHE B N 1
ATOM 1523 C CA . PHE B 2 49 ? 18.550 25.848 35.461 1.00 14.93 49 PHE B CA 1
ATOM 1524 C C . PHE B 2 49 ? 19.695 25.391 34.554 1.00 15.68 49 PHE B C 1
ATOM 1525 O O . PHE B 2 49 ? 19.434 24.816 33.496 1.00 16.59 49 PHE B O 1
ATOM 1533 N N . SER B 2 50 ? 20.943 25.638 34.940 1.00 13.61 50 SER B N 1
ATOM 1534 C CA . SER B 2 50 ? 22.085 25.237 34.115 1.00 14.96 50 SER B CA 1
ATOM 1535 C C . SER B 2 50 ? 22.322 23.734 34.122 1.00 14.08 50 SER B C 1
ATOM 1536 O O . SER B 2 50 ? 22.051 23.065 35.116 1.00 13.80 50 SER B O 1
ATOM 1539 N N . ALA B 2 51 ? 22.861 23.222 33.016 1.00 13.72 51 ALA B N 1
ATOM 1540 C CA . ALA B 2 51 ? 23.150 21.797 32.856 1.00 15.97 51 ALA B CA 1
ATOM 1541 C C . ALA B 2 51 ? 23.998 21.246 33.997 1.00 19.12 51 ALA B C 1
ATOM 1542 O O . ALA B 2 51 ? 23.819 20.102 34.420 1.00 19.51 51 ALA B O 1
ATOM 1544 N N . ASN B 2 52 ? 24.903 22.071 34.512 1.00 21.05 52 ASN B N 1
ATOM 1545 C CA . ASN B 2 52 ? 25.769 21.641 35.602 1.00 23.04 52 ASN B CA 1
ATOM 1546 C C . ASN B 2 52 ? 25.214 21.856 37.006 1.00 21.96 52 ASN B C 1
ATOM 1547 O O . ASN B 2 52 ? 25.865 21.495 37.987 1.00 22.05 52 ASN B O 1
ATOM 1552 N N . ASP B 2 53 ? 24.028 22.453 37.107 1.00 18.46 53 ASP B N 1
ATOM 1553 C CA . ASP B 2 53 ? 23.404 22.661 38.409 1.00 17.12 53 ASP B CA 1
ATOM 1554 C C . ASP B 2 53 ? 22.926 21.312 38.953 1.00 17.32 53 ASP B C 1
ATOM 1555 O O . ASP B 2 53 ? 22.386 20.488 38.215 1.00 16.70 53 ASP B O 1
ATOM 1560 N N . ILE B 2 54 ? 23.182 21.079 40.237 1.00 18.21 54 ILE B N 1
ATOM 1561 C CA . ILE B 2 54 ? 22.833 19.829 40.908 1.00 17.79 54 ILE B CA 1
ATOM 1562 C C . ILE B 2 54 ? 21.422 19.297 40.634 1.00 17.27 54 ILE B C 1
ATOM 1563 O O . ILE B 2 54 ? 21.255 18.115 40.318 1.00 15.75 54 ILE B O 1
ATOM 1568 N N . GLY B 2 55 ? 20.419 20.171 40.729 1.00 15.45 55 GLY B N 1
ATOM 1569 C CA . GLY B 2 55 ? 19.041 19.766 40.492 1.00 15.22 55 GLY B CA 1
ATOM 1570 C C . GLY B 2 55 ? 18.772 19.278 39.076 1.00 15.07 55 GLY B C 1
ATOM 1571 O O . GLY B 2 55 ? 18.023 18.320 38.869 1.00 15.55 55 GLY B O 1
ATOM 1572 N N . VAL B 2 56 ? 19.366 19.950 38.097 1.00 14.00 56 VAL B N 1
ATOM 1573 C CA . VAL B 2 56 ? 19.202 19.570 36.700 1.00 13.26 56 VAL B CA 1
ATOM 1574 C C . VAL B 2 56 ? 19.927 18.245 36.450 1.00 12.96 56 VAL B C 1
ATOM 1575 O O . VAL B 2 56 ? 19.408 17.374 35.756 1.00 11.88 56 VAL B O 1
ATOM 1579 N N . GLN B 2 57 ? 21.114 18.093 37.040 1.00 14.07 57 GLN B N 1
ATOM 1580 C CA . GLN B 2 57 ? 21.902 16.867 36.908 1.00 14.85 57 GLN B CA 1
ATOM 1581 C C . GLN B 2 57 ? 21.121 15.683 37.471 1.00 15.40 57 GLN B C 1
ATOM 1582 O O . GLN B 2 57 ? 21.106 14.607 36.871 1.00 16.96 57 GLN B O 1
ATOM 1588 N N . GLN B 2 58 ? 20.443 15.889 38.599 1.00 15.43 58 GLN B N 1
ATOM 1589 C CA . GLN B 2 58 ? 19.646 14.824 39.209 1.00 17.63 58 GLN B CA 1
ATOM 1590 C C . GLN B 2 58 ? 18.455 14.403 38.352 1.00 15.74 58 GLN B C 1
ATOM 1591 O O . GLN B 2 58 ? 18.178 13.212 38.222 1.00 16.28 58 GLN B O 1
ATOM 1597 N N . HIS B 2 59 ? 17.758 15.366 37.754 1.00 14.75 59 HIS B N 1
ATOM 1598 C CA . HIS B 2 59 ? 16.618 15.027 36.906 1.00 13.88 59 HIS B CA 1
ATOM 1599 C C . HIS B 2 59 ? 17.085 14.373 35.600 1.00 14.19 59 HIS B C 1
ATOM 1600 O O . HIS B 2 59 ? 16.426 13.469 35.080 1.00 14.21 59 HIS B O 1
ATOM 1607 N N . ALA B 2 60 ? 18.230 14.819 35.087 1.00 14.31 60 ALA B N 1
ATOM 1608 C CA . ALA B 2 60 ? 18.787 14.270 33.851 1.00 14.30 60 ALA B CA 1
ATOM 1609 C C . ALA B 2 60 ? 19.111 12.786 34.014 1.00 13.39 60 ALA B C 1
ATOM 1610 O O . ALA B 2 60 ? 18.960 12.003 33.080 1.00 12.49 60 ALA B O 1
ATOM 1612 N N . ASP B 2 61 ? 19.524 12.403 35.219 1.00 14.58 61 ASP B N 1
ATOM 1613 C CA . ASP B 2 61 ? 19.850 11.017 35.506 1.00 14.72 61 ASP B CA 1
ATOM 1614 C C . ASP B 2 61 ? 18.596 10.152 35.429 1.00 13.39 61 ASP B C 1
ATOM 1615 O O . ASP B 2 61 ? 18.647 9.025 34.954 1.00 14.24 61 ASP B O 1
ATOM 1620 N N . LYS B 2 62 ? 17.470 10.696 35.880 1.00 13.95 62 LYS B N 1
ATOM 1621 C CA . LYS B 2 62 ? 16.189 9.986 35.843 1.00 15.42 62 LYS B CA 1
ATOM 1622 C C . LYS B 2 62 ? 15.691 9.813 34.407 1.00 14.22 62 LYS B C 1
ATOM 1623 O O . LYS B 2 62 ? 15.251 8.729 34.012 1.00 14.34 62 LYS B O 1
ATOM 1629 N N . VAL B 2 63 ? 15.742 10.899 33.640 1.00 14.27 63 VAL B N 1
ATOM 1630 C CA . VAL B 2 63 ? 15.280 10.890 32.256 1.00 13.23 63 VAL B CA 1
ATOM 1631 C C . VAL B 2 63 ? 16.112 9.996 31.340 1.00 12.91 63 VAL B C 1
ATOM 1632 O O . VAL B 2 63 ? 15.551 9.221 30.567 1.00 13.20 63 VAL B O 1
ATOM 1636 N N . GLN B 2 64 ? 17.437 10.069 31.453 1.00 12.56 64 GLN B N 1
ATOM 1637 C CA . GLN B 2 64 ? 18.308 9.253 30.606 1.00 14.17 64 GLN B CA 1
ATOM 1638 C C . GLN B 2 64 ? 18.126 7.746 30.829 1.00 15.13 64 GLN B C 1
ATOM 1639 O O . GLN B 2 64 ? 18.198 6.968 29.877 1.00 14.34 64 GLN B O 1
ATOM 1645 N N . ARG B 2 65 ? 17.856 7.340 32.072 1.00 16.09 65 ARG B N 1
ATOM 1646 C CA . ARG B 2 65 ? 17.634 5.922 32.385 1.00 19.31 65 ARG B CA 1
ATOM 1647 C C . ARG B 2 65 ? 16.398 5.406 31.655 1.00 17.86 65 ARG B C 1
ATOM 1648 O O . ARG B 2 65 ? 16.407 4.306 31.107 1.00 17.99 65 ARG B O 1
ATOM 1656 N N . ALA B 2 66 ? 15.333 6.206 31.678 1.00 15.51 66 ALA B N 1
ATOM 1657 C CA . ALA B 2 66 ? 14.081 5.866 31.022 1.00 14.02 66 ALA B CA 1
ATOM 1658 C C . ALA B 2 66 ? 14.279 5.808 29.505 1.00 14.14 66 ALA B C 1
ATOM 1659 O O . ALA B 2 66 ? 13.718 4.939 28.833 1.00 14.79 66 ALA B O 1
ATOM 1661 N N . LEU B 2 67 ? 15.076 6.735 28.970 1.00 14.52 67 LEU B N 1
ATOM 1662 C CA . LEU B 2 67 ? 15.357 6.763 27.536 1.00 14.87 67 LEU B CA 1
ATOM 1663 C C . LEU B 2 67 ? 16.089 5.485 27.137 1.00 15.45 67 LEU B C 1
ATOM 1664 O O . LEU B 2 67 ? 15.843 4.928 26.065 1.00 14.62 67 LEU B O 1
ATOM 1669 N N . GLY B 2 68 ? 16.987 5.031 28.009 1.00 14.85 68 GLY B N 1
ATOM 1670 C CA . GLY B 2 68 ? 17.728 3.807 27.754 1.00 17.21 68 GLY B CA 1
ATOM 1671 C C . GLY B 2 68 ? 16.799 2.602 27.683 1.00 17.43 68 GLY B C 1
ATOM 1672 O O . GLY B 2 68 ? 16.987 1.721 26.840 1.00 17.79 68 GLY B O 1
ATOM 1673 N N . GLU B 2 69 ? 15.788 2.573 28.554 1.00 16.47 69 GLU B N 1
ATOM 1674 C CA . GLU B 2 69 ? 14.820 1.478 28.581 1.00 18.42 69 GLU B CA 1
ATOM 1675 C C . GLU B 2 69 ? 13.996 1.455 27.312 1.00 17.82 69 GLU B C 1
ATOM 1676 O O . GLU B 2 69 ? 13.568 0.393 26.867 1.00 19.76 69 GLU B O 1
ATOM 1682 N N . ALA B 2 70 ? 13.764 2.636 26.744 1.00 16.12 70 ALA B N 1
ATOM 1683 C CA . ALA B 2 70 ? 13.015 2.764 25.498 1.00 15.60 70 ALA B CA 1
ATOM 1684 C C . ALA B 2 70 ? 13.872 2.234 24.345 1.00 16.39 70 ALA B C 1
ATOM 1685 O O . ALA B 2 70 ? 13.406 1.440 23.531 1.00 16.81 70 ALA B O 1
ATOM 1687 N N . ILE B 2 71 ? 15.138 2.646 24.316 1.00 16.05 71 ILE B N 1
ATOM 1688 C CA . ILE B 2 71 ? 16.079 2.242 23.271 1.00 18.98 71 ILE B CA 1
ATOM 1689 C C . ILE B 2 71 ? 16.432 0.741 23.279 1.00 20.77 71 ILE B C 1
ATOM 1690 O O . ILE B 2 71 ? 16.681 0.154 22.218 1.00 19.22 71 ILE B O 1
ATOM 1695 N N . ASP B 2 72 ? 16.398 0.119 24.460 1.00 22.06 72 ASP B N 1
ATOM 1696 C CA . ASP B 2 72 ? 16.699 -1.312 24.601 1.00 25.12 72 ASP B CA 1
ATOM 1697 C C . ASP B 2 72 ? 15.652 -2.194 23.931 1.00 26.01 72 ASP B C 1
ATOM 1698 O O . ASP B 2 72 ? 15.938 -3.334 23.563 1.00 29.42 72 ASP B O 1
ATOM 1703 N N . ASP B 2 73 ? 14.437 -1.671 23.797 1.00 24.43 73 ASP B N 1
ATOM 1704 C CA . ASP B 2 73 ? 13.344 -2.403 23.166 1.00 23.73 73 ASP B CA 1
ATOM 1705 C C . ASP B 2 73 ? 12.407 -1.385 22.532 1.00 21.64 73 ASP B C 1
ATOM 1706 O O . ASP B 2 73 ? 11.354 -1.050 23.086 1.00 19.93 73 ASP B O 1
ATOM 1711 N N . LEU B 2 74 ? 12.807 -0.897 21.364 1.00 19.32 74 LEU B N 1
ATOM 1712 C CA . LEU B 2 74 ? 12.037 0.102 20.641 1.00 19.04 74 LEU B CA 1
ATOM 1713 C C . LEU B 2 74 ? 10.680 -0.359 20.134 1.00 20.51 74 LEU B C 1
ATOM 1714 O O . LEU B 2 74 ? 9.841 0.466 19.784 1.00 23.50 74 LEU B O 1
ATOM 1719 N N . LYS B 2 75 ? 10.448 -1.666 20.102 1.00 21.78 75 LYS B N 1
ATOM 1720 C CA . LYS B 2 75 ? 9.168 -2.166 19.619 1.00 23.49 75 LYS B CA 1
ATOM 1721 C C . LYS B 2 75 ? 8.084 -2.295 20.688 1.00 23.86 75 LYS B C 1
ATOM 1722 O O . LYS B 2 75 ? 6.899 -2.410 20.369 1.00 25.38 75 LYS B O 1
ATOM 1728 N N . LYS B 2 76 ? 8.473 -2.217 21.955 1.00 23.37 76 LYS B N 1
ATOM 1729 C CA . LYS B 2 76 ? 7.505 -2.323 23.042 1.00 23.55 76 LYS B CA 1
ATOM 1730 C C . LYS B 2 76 ? 7.551 -1.132 23.996 1.00 21.51 76 LYS B C 1
ATOM 1731 O O . LYS B 2 76 ? 7.186 -1.252 25.165 1.00 21.08 76 LYS B O 1
ATOM 1737 N N . VAL B 2 77 ? 7.941 0.028 23.473 1.00 21.04 77 VAL B N 1
ATOM 1738 C CA . VAL B 2 77 ? 8.043 1.251 24.273 1.00 21.73 77 VAL B CA 1
ATOM 1739 C C . VAL B 2 77 ? 6.737 1.650 24.963 1.00 21.45 77 VAL B C 1
ATOM 1740 O O . VAL B 2 77 ? 6.736 1.971 26.150 1.00 21.46 77 VAL B O 1
ATOM 1744 N N . GLU B 2 78 ? 5.629 1.618 24.230 1.00 22.44 78 GLU B N 1
ATOM 1745 C CA . GLU B 2 78 ? 4.346 2.005 24.808 1.00 25.69 78 GLU B CA 1
ATOM 1746 C C . GLU B 2 78 ? 3.924 1.098 25.956 1.00 26.43 78 GLU B C 1
ATOM 1747 O O . GLU B 2 78 ? 3.422 1.575 26.979 1.00 26.96 78 GLU B O 1
ATOM 1753 N N . ILE B 2 79 ? 4.143 -0.203 25.786 1.00 25.28 79 ILE B N 1
ATOM 1754 C CA . ILE B 2 79 ? 3.803 -1.191 26.807 1.00 23.56 79 ILE B CA 1
ATOM 1755 C C . ILE B 2 79 ? 4.672 -0.980 28.035 1.00 20.56 79 ILE B C 1
ATOM 1756 O O . ILE B 2 79 ? 4.183 -0.984 29.163 1.00 20.39 79 ILE B O 1
ATOM 1761 N N . ASN B 2 80 ? 5.964 -0.776 27.801 1.00 19.37 80 ASN B N 1
ATOM 1762 C CA . ASN B 2 80 ? 6.925 -0.570 28.875 1.00 19.35 80 ASN B CA 1
ATOM 1763 C C . ASN B 2 80 ? 6.790 0.758 29.632 1.00 19.57 80 ASN B C 1
ATOM 1764 O O . ASN B 2 80 ? 7.252 0.868 30.769 1.00 20.11 80 ASN B O 1
ATOM 1769 N N . PHE B 2 81 ? 6.174 1.758 29.005 1.00 17.04 81 PHE B N 1
ATOM 1770 C CA . PHE B 2 81 ? 6.007 3.075 29.623 1.00 16.07 81 PHE B CA 1
ATOM 1771 C C . PHE B 2 81 ? 4.628 3.366 30.224 1.00 16.72 81 PHE B C 1
ATOM 1772 O O . PHE B 2 81 ? 4.389 4.482 30.692 1.00 16.09 81 PHE B O 1
ATOM 1780 N N . GLN B 2 82 ? 3.724 2.386 30.230 1.00 17.61 82 GLN B N 1
ATOM 1781 C CA . GLN B 2 82 ? 2.377 2.608 30.767 1.00 17.90 82 GLN B CA 1
ATOM 1782 C C . GLN B 2 82 ? 2.352 3.156 32.191 1.00 16.90 82 GLN B C 1
ATOM 1783 O O . GLN B 2 82 ? 1.645 4.122 32.482 1.00 15.13 82 GLN B O 1
ATOM 1789 N N . ASN B 2 83 ? 3.140 2.554 33.071 1.00 17.08 83 ASN B N 1
ATOM 1790 C CA . ASN B 2 83 ? 3.196 3.004 34.453 1.00 18.05 83 ASN B CA 1
ATOM 1791 C C . ASN B 2 83 ? 3.872 4.382 34.578 1.00 17.49 83 ASN B C 1
ATOM 1792 O O . ASN B 2 83 ? 3.417 5.228 35.345 1.00 16.32 83 ASN B O 1
ATOM 1797 N N . LEU B 2 84 ? 4.927 4.614 33.794 1.00 14.93 84 LEU B N 1
ATOM 1798 C CA . LEU B 2 84 ? 5.637 5.894 33.811 1.00 13.17 84 LEU B CA 1
ATOM 1799 C C . LEU B 2 84 ? 4.730 7.008 33.283 1.00 13.12 84 LEU B C 1
ATOM 1800 O O . LEU B 2 84 ? 4.816 8.149 33.733 1.00 13.36 84 LEU B O 1
ATOM 1805 N N . SER B 2 85 ? 3.873 6.670 32.322 1.00 11.45 85 SER B N 1
ATOM 1806 C CA . SER B 2 85 ? 2.922 7.619 31.747 1.00 11.49 85 SER B CA 1
ATOM 1807 C C . SER B 2 85 ? 1.886 8.020 32.807 1.00 13.31 85 SER B C 1
ATOM 1808 O O . SER B 2 85 ? 1.609 9.211 33.000 1.00 12.68 85 SER B O 1
ATOM 1811 N N . GLY B 2 86 ? 1.332 7.022 33.499 1.00 13.20 86 GLY B N 1
ATOM 1812 C CA . GLY B 2 86 ? 0.342 7.281 34.534 1.00 12.77 86 GLY B CA 1
ATOM 1813 C C . GLY B 2 86 ? 0.931 8.127 35.646 1.00 14.61 86 GLY B C 1
ATOM 1814 O O . GLY B 2 86 ? 0.270 9.019 36.188 1.00 14.97 86 GLY B O 1
ATOM 1815 N N . LYS B 2 87 ? 2.197 7.861 35.960 1.00 14.95 87 LYS B N 1
ATOM 1816 C CA . LYS B 2 87 ? 2.931 8.590 36.988 1.00 15.50 87 LYS B CA 1
ATOM 1817 C C . LYS B 2 87 ? 3.062 10.077 36.620 1.00 14.96 87 LYS B C 1
ATOM 1818 O O . LYS B 2 87 ? 2.917 10.940 37.486 1.00 14.10 87 LYS B O 1
ATOM 1824 N N . HIS B 2 88 ? 3.334 10.371 35.344 1.00 12.73 88 HIS B N 1
ATOM 1825 C CA . HIS B 2 88 ? 3.454 11.761 34.884 1.00 11.99 88 HIS B CA 1
ATOM 1826 C C . HIS B 2 88 ? 2.137 12.519 35.031 1.00 11.58 88 HIS B C 1
ATOM 1827 O O . HIS B 2 88 ? 2.144 13.709 35.356 1.00 10.09 88 HIS B O 1
ATOM 1834 N N . GLN B 2 89 ? 1.009 11.845 34.797 1.00 10.46 89 GLN B N 1
ATOM 1835 C CA . GLN B 2 89 ? -0.280 12.515 34.969 1.00 11.63 89 GLN B CA 1
ATOM 1836 C C . GLN B 2 89 ? -0.470 12.838 36.455 1.00 12.97 89 GLN B C 1
ATOM 1837 O O . GLN B 2 89 ? -0.936 13.925 36.797 1.00 13.00 89 GLN B O 1
ATOM 1843 N N . GLU B 2 90 ? -0.084 11.905 37.327 1.00 12.80 90 GLU B N 1
ATOM 1844 C CA . GLU B 2 90 ? -0.189 12.109 38.777 1.00 15.74 90 GLU B CA 1
ATOM 1845 C C . GLU B 2 90 ? 0.651 13.304 39.224 1.00 14.38 90 GLU B C 1
ATOM 1846 O O . GLU B 2 90 ? 0.213 14.104 40.055 1.00 13.71 90 GLU B O 1
ATOM 1852 N N . ILE B 2 91 ? 1.868 13.391 38.685 1.00 12.54 91 ILE B N 1
ATOM 1853 C CA . ILE B 2 91 ? 2.797 14.478 38.988 1.00 13.51 91 ILE B CA 1
ATOM 1854 C C . ILE B 2 91 ? 2.191 15.800 38.502 1.00 11.82 91 ILE B C 1
ATOM 1855 O O . ILE B 2 91 ? 2.324 16.836 39.163 1.00 13.13 91 ILE B O 1
ATOM 1860 N N . GLY B 2 92 ? 1.486 15.734 37.372 1.00 9.66 92 GLY B N 1
ATOM 1861 C CA . GLY B 2 92 ? 0.826 16.903 36.812 1.00 9.43 92 GLY B CA 1
ATOM 1862 C C . GLY B 2 92 ? 1.476 17.489 35.574 1.00 9.50 92 GLY B C 1
ATOM 1863 O O . GLY B 2 92 ? 1.216 18.641 35.232 1.00 10.72 92 GLY B O 1
ATOM 1864 N N . VAL B 2 93 ? 2.279 16.691 34.876 1.00 8.79 93 VAL B N 1
ATOM 1865 C CA . VAL B 2 93 ? 2.983 17.154 33.681 1.00 10.51 93 VAL B CA 1
ATOM 1866 C C . VAL B 2 93 ? 2.089 17.296 32.436 1.00 10.52 93 VAL B C 1
ATOM 1867 O O . VAL B 2 93 ? 1.251 16.437 32.157 1.00 10.48 93 VAL B O 1
ATOM 1871 N N . ASP B 2 94 ? 2.236 18.414 31.725 1.00 9.49 94 ASP B N 1
ATOM 1872 C CA . ASP B 2 94 ? 1.480 18.641 30.492 1.00 9.50 94 ASP B CA 1
ATOM 1873 C C . ASP B 2 94 ? 2.206 17.841 29.398 1.00 9.48 94 ASP B C 1
ATOM 1874 O O . ASP B 2 94 ? 3.420 17.969 29.221 1.00 9.76 94 ASP B O 1
ATOM 1879 N N . THR B 2 95 ? 1.461 17.009 28.680 1.00 8.76 95 THR B N 1
ATOM 1880 C CA . THR B 2 95 ? 2.032 16.185 27.621 1.00 8.64 95 THR B CA 1
ATOM 1881 C C . THR B 2 95 ? 2.714 16.976 26.493 1.00 8.31 95 THR B C 1
ATOM 1882 O O . THR B 2 95 ? 3.604 16.455 25.821 1.00 9.38 95 THR B O 1
ATOM 1886 N N . GLN B 2 96 ? 2.310 18.230 26.288 1.00 8.00 96 GLN B N 1
ATOM 1887 C CA . GLN B 2 96 ? 2.924 19.055 25.244 1.00 8.94 96 GLN B CA 1
ATOM 1888 C C . GLN B 2 96 ? 4.409 19.292 25.550 1.00 9.57 96 GLN B C 1
ATOM 1889 O O . GLN B 2 96 ? 5.236 19.365 24.637 1.00 9.07 96 GLN B O 1
ATOM 1895 N N . ASN B 2 97 ? 4.746 19.373 26.836 1.00 8.83 97 ASN B N 1
ATOM 1896 C CA . ASN B 2 97 ? 6.128 19.578 27.260 1.00 8.72 97 ASN B CA 1
ATOM 1897 C C . ASN B 2 97 ? 7.060 18.487 26.708 1.00 8.83 97 ASN B C 1
ATOM 1898 O O . ASN B 2 97 ? 8.238 18.751 26.460 1.00 7.19 97 ASN B O 1
ATOM 1903 N N . PHE B 2 98 ? 6.538 17.268 26.520 1.00 9.07 98 PHE B N 1
ATOM 1904 C CA . PHE B 2 98 ? 7.341 16.155 25.988 1.00 7.81 98 PHE B CA 1
ATOM 1905 C C . PHE B 2 98 ? 7.850 16.458 24.573 1.00 7.94 98 PHE B C 1
ATOM 1906 O O . PHE B 2 98 ? 8.984 16.116 24.228 1.00 8.41 98 PHE B O 1
ATOM 1914 N N . LYS B 2 99 ? 7.003 17.087 23.761 1.00 7.16 99 LYS B N 1
ATOM 1915 C CA . LYS B 2 99 ? 7.360 17.452 22.394 1.00 8.22 99 LYS B CA 1
ATOM 1916 C C . LYS B 2 99 ? 8.423 18.554 22.371 1.00 8.76 99 LYS B C 1
ATOM 1917 O O . LYS B 2 99 ? 9.303 18.561 21.506 1.00 8.05 99 LYS B O 1
ATOM 1923 N N . LEU B 2 100 ? 8.338 19.483 23.321 1.00 8.30 100 LEU B N 1
ATOM 1924 C CA . LEU B 2 100 ? 9.300 20.581 23.409 1.00 7.68 100 LEU B CA 1
ATOM 1925 C C . LEU B 2 100 ? 10.699 20.071 23.778 1.00 7.68 100 LEU B C 1
ATOM 1926 O O . LEU B 2 100 ? 11.703 20.564 23.250 1.00 7.80 100 LEU B O 1
ATOM 1931 N N . LEU B 2 101 ? 10.764 19.077 24.668 1.00 7.54 101 LEU B N 1
ATOM 1932 C CA . LEU B 2 101 ? 12.050 18.485 25.055 1.00 8.80 101 LEU B CA 1
ATOM 1933 C C . LEU B 2 101 ? 12.659 17.751 23.849 1.00 8.81 101 LEU B C 1
ATOM 1934 O O . LEU B 2 101 ? 13.877 17.745 23.662 1.00 9.49 101 LEU B O 1
ATOM 1939 N N . GLY B 2 102 ? 11.809 17.132 23.033 1.00 8.14 102 GLY B N 1
ATOM 1940 C CA . GLY B 2 102 ? 12.303 16.447 21.850 1.00 8.54 102 GLY B CA 1
ATOM 1941 C C . GLY B 2 102 ? 13.023 17.432 20.939 1.00 7.00 102 GLY B C 1
ATOM 1942 O O . GLY B 2 102 ? 14.083 17.118 20.395 1.00 6.66 102 GLY B O 1
ATOM 1943 N N . GLN B 2 103 ? 12.461 18.636 20.807 1.00 7.25 103 GLN B N 1
ATOM 1944 C CA . GLN B 2 103 ? 13.036 19.694 19.980 1.00 7.92 103 GLN B CA 1
ATOM 1945 C C . GLN B 2 103 ? 14.381 20.181 20.520 1.00 7.59 103 GLN B C 1
ATOM 1946 O O . GLN B 2 103 ? 15.317 20.389 19.749 1.00 8.11 103 GLN B O 1
ATOM 1952 N N . THR B 2 104 ? 14.492 20.357 21.835 1.00 7.46 104 THR B N 1
ATOM 1953 C CA . THR B 2 104 ? 15.766 20.807 22.391 1.00 6.93 104 THR B CA 1
ATOM 1954 C C . THR B 2 104 ? 16.818 19.695 22.333 1.00 7.57 104 THR B C 1
ATOM 1955 O O . THR B 2 104 ? 18.006 19.972 22.168 1.00 9.81 104 THR B O 1
ATOM 1959 N N . PHE B 2 105 ? 16.374 18.442 22.414 1.00 7.85 105 PHE B N 1
ATOM 1960 C CA . PHE B 2 105 ? 17.283 17.297 22.330 1.00 10.11 105 PHE B CA 1
ATOM 1961 C C . PHE B 2 105 ? 17.899 17.236 20.926 1.00 11.34 105 PHE B C 1
ATOM 1962 O O . PHE B 2 105 ? 19.088 16.943 20.765 1.00 10.60 105 PHE B O 1
ATOM 1970 N N . MET B 2 106 ? 17.088 17.516 19.908 1.00 9.69 106 MET B N 1
ATOM 1971 C CA . MET B 2 106 ? 17.585 17.498 18.538 1.00 10.00 106 MET B CA 1
ATOM 1972 C C . MET B 2 106 ? 18.604 18.609 18.272 1.00 9.78 106 MET B C 1
ATOM 1973 O O . MET B 2 106 ? 19.544 18.423 17.499 1.00 10.13 106 MET B O 1
ATOM 1978 N N . VAL B 2 107 ? 18.443 19.742 18.955 1.00 10.04 107 VAL B N 1
ATOM 1979 C CA . VAL B 2 107 ? 19.382 20.853 18.829 1.00 8.41 107 VAL B CA 1
ATOM 1980 C C . VAL B 2 107 ? 20.709 20.433 19.470 1.00 8.28 107 VAL B C 1
ATOM 1981 O O . VAL B 2 107 ? 21.775 20.705 18.921 1.00 8.85 107 VAL B O 1
ATOM 1985 N N . GLU B 2 108 ? 20.641 19.746 20.611 1.00 7.67 108 GLU B N 1
ATOM 1986 C CA . GLU B 2 108 ? 21.853 19.267 21.274 1.00 8.27 108 GLU B CA 1
ATOM 1987 C C . GLU B 2 108 ? 22.552 18.203 20.416 1.00 10.13 108 GLU B C 1
ATOM 1988 O O . GLU B 2 108 ? 23.785 18.151 20.369 1.00 11.09 108 GLU B O 1
ATOM 1994 N N . LEU B 2 109 ? 21.775 17.358 19.737 1.00 9.53 109 LEU B N 1
ATOM 1995 C CA . LEU B 2 109 ? 22.368 16.348 18.856 1.00 8.30 109 LEU B CA 1
ATOM 1996 C C . LEU B 2 109 ? 23.061 17.052 17.683 1.00 9.36 109 LEU B C 1
ATOM 1997 O O . LEU B 2 109 ? 24.140 16.644 17.254 1.00 9.80 109 LEU B O 1
ATOM 2002 N N . ALA B 2 110 ? 22.447 18.131 17.200 1.00 8.16 110 ALA B N 1
ATOM 2003 C CA . ALA B 2 110 ? 22.997 18.919 16.100 1.00 8.29 110 ALA B CA 1
ATOM 2004 C C . ALA B 2 110 ? 24.320 19.561 16.507 1.00 8.78 110 ALA B C 1
ATOM 2005 O O . ALA B 2 110 ? 25.263 19.600 15.720 1.00 9.59 110 ALA B O 1
ATOM 2007 N N . LEU B 2 111 ? 24.388 20.048 17.744 1.00 9.21 111 LEU B N 1
ATOM 2008 C CA . LEU B 2 111 ? 25.599 20.678 18.264 1.00 11.12 111 LEU B CA 1
ATOM 2009 C C . LEU B 2 111 ? 26.717 19.660 18.469 1.00 11.55 111 LEU B C 1
ATOM 2010 O O . LEU B 2 111 ? 27.896 19.989 18.352 1.00 14.38 111 LEU B O 1
ATOM 2015 N N . HIS B 2 112 ? 26.340 18.420 18.760 1.00 11.45 112 HIS B N 1
ATOM 2016 C CA . HIS B 2 112 ? 27.310 17.354 18.977 1.00 11.81 112 HIS B CA 1
ATOM 2017 C C . HIS B 2 112 ? 27.869 16.791 17.666 1.00 12.07 112 HIS B C 1
ATOM 2018 O O . HIS B 2 112 ? 29.086 16.653 17.502 1.00 10.89 112 HIS B O 1
ATOM 2025 N N . TYR B 2 113 ? 26.970 16.483 16.735 1.00 12.07 113 TYR B N 1
ATOM 2026 C CA . TYR B 2 113 ? 27.343 15.898 15.451 1.00 12.74 113 TYR B CA 1
ATOM 2027 C C . TYR B 2 113 ? 27.644 16.887 14.330 1.00 14.33 113 TYR B C 1
ATOM 2028 O O . TYR B 2 113 ? 28.330 16.549 13.354 1.00 15.33 113 TYR B O 1
ATOM 2037 N N . LYS B 2 114 ? 27.111 18.097 14.455 1.00 13.03 114 LYS B N 1
ATOM 2038 C CA . LYS B 2 114 ? 27.320 19.140 13.456 1.00 14.80 114 LYS B CA 1
ATOM 2039 C C . LYS B 2 114 ? 26.915 18.693 12.045 1.00 14.96 114 LYS B C 1
ATOM 2040 O O . LYS B 2 114 ? 25.785 18.261 11.833 1.00 14.15 114 LYS B O 1
ATOM 2046 N N . LYS B 2 115 ? 27.856 18.728 11.104 1.00 16.45 115 LYS B N 1
ATOM 2047 C CA . LYS B 2 115 ? 27.582 18.362 9.713 1.00 18.27 115 LYS B CA 1
ATOM 2048 C C . LYS B 2 115 ? 27.121 16.930 9.432 1.00 16.48 115 LYS B C 1
ATOM 2049 O O . LYS B 2 115 ? 26.496 16.675 8.398 1.00 16.86 115 LYS B O 1
ATOM 2055 N N . THR B 2 116 ? 27.427 16.000 10.332 1.00 14.31 116 THR B N 1
ATOM 2056 C CA . THR B 2 116 ? 27.017 14.610 10.146 1.00 14.50 116 THR B CA 1
ATOM 2057 C C . THR B 2 116 ? 25.555 14.385 10.539 1.00 14.21 116 THR B C 1
ATOM 2058 O O . THR B 2 116 ? 25.013 13.296 10.338 1.00 14.07 116 THR B O 1
ATOM 2062 N N . PHE B 2 117 ? 24.928 15.410 11.118 1.00 13.07 117 PHE B N 1
ATOM 2063 C CA . PHE B 2 117 ? 23.517 15.336 11.501 1.00 12.65 117 PHE B CA 1
ATOM 2064 C C . PHE B 2 117 ? 22.718 15.807 10.277 1.00 12.96 117 PHE B C 1
ATOM 2065 O O . PHE B 2 117 ? 22.118 16.888 10.285 1.00 12.05 117 PHE B O 1
ATOM 2073 N N . ARG B 2 118 ? 22.766 15.003 9.216 1.00 11.51 118 ARG B N 1
ATOM 2074 C CA . ARG B 2 118 ? 22.092 15.296 7.953 1.00 11.74 118 ARG B CA 1
ATOM 2075 C C . ARG B 2 118 ? 20.580 15.076 8.055 1.00 10.46 118 ARG B C 1
ATOM 2076 O O . ARG B 2 118 ? 20.103 14.528 9.041 1.00 11.50 118 ARG B O 1
ATOM 2084 N N . PRO B 2 119 ? 19.806 15.504 7.038 1.00 11.45 119 PRO B N 1
ATOM 2085 C CA . PRO B 2 119 ? 18.346 15.336 7.058 1.00 12.26 119 PRO B CA 1
ATOM 2086 C C . PRO B 2 119 ? 17.800 13.949 7.446 1.00 10.97 119 PRO B C 1
ATOM 2087 O O . PRO B 2 119 ? 16.823 13.862 8.185 1.00 10.87 119 PRO B O 1
ATOM 2091 N N . LYS B 2 120 ? 18.431 12.878 6.968 1.00 11.57 120 LYS B N 1
ATOM 2092 C CA . LYS B 2 120 ? 17.996 11.512 7.285 1.00 14.52 120 LYS B CA 1
ATOM 2093 C C . LYS B 2 120 ? 18.148 11.200 8.770 1.00 12.48 120 LYS B C 1
ATOM 2094 O O . LYS B 2 120 ? 17.261 10.598 9.375 1.00 14.11 120 LYS B O 1
ATOM 2100 N N . GLU B 2 121 ? 19.297 11.574 9.331 1.00 11.51 121 GLU B N 1
ATOM 2101 C CA . GLU B 2 121 ? 19.608 11.367 10.747 1.00 10.86 121 GLU B CA 1
ATOM 2102 C C . GLU B 2 121 ? 18.607 12.153 11.604 1.00 10.83 121 GLU B C 1
ATOM 2103 O O . GLU B 2 121 ? 18.037 11.627 12.561 1.00 8.83 121 GLU B O 1
ATOM 2109 N N . HIS B 2 122 ? 18.400 13.413 11.222 1.00 10.51 122 HIS B N 1
ATOM 2110 C CA . HIS B 2 122 ? 17.483 14.348 11.880 1.00 8.00 122 HIS B CA 1
ATOM 2111 C C . HIS B 2 122 ? 16.064 13.751 11.911 1.00 8.16 122 HIS B C 1
ATOM 2112 O O . HIS B 2 122 ? 15.407 13.748 12.952 1.00 8.52 122 HIS B O 1
ATOM 2119 N N . ALA B 2 123 ? 15.623 13.199 10.782 1.00 8.67 123 ALA B N 1
ATOM 2120 C CA . ALA B 2 123 ? 14.302 12.574 10.676 1.00 9.28 123 ALA B CA 1
ATOM 2121 C C . ALA B 2 123 ? 14.177 11.360 11.599 1.00 9.17 123 ALA B C 1
ATOM 2122 O O . ALA B 2 123 ? 13.128 11.140 12.206 1.00 10.87 123 ALA B O 1
ATOM 2124 N N . ALA B 2 124 ? 15.246 10.572 11.695 1.00 9.36 124 ALA B N 1
ATOM 2125 C CA . ALA B 2 124 ? 15.261 9.394 12.554 1.00 8.40 124 ALA B CA 1
ATOM 2126 C C . ALA B 2 124 ? 15.116 9.827 14.013 1.00 10.10 124 ALA B C 1
ATOM 2127 O O . ALA B 2 124 ? 14.308 9.266 14.750 1.00 10.08 124 ALA B O 1
ATOM 2129 N N . ALA B 2 125 ? 15.874 10.847 14.412 1.00 9.60 125 ALA B N 1
ATOM 2130 C CA . ALA B 2 125 ? 15.824 11.366 15.783 1.00 9.86 125 ALA B CA 1
ATOM 2131 C C . ALA B 2 125 ? 14.455 11.963 16.101 1.00 9.80 125 ALA B C 1
ATOM 2132 O O . ALA B 2 125 ? 13.920 11.745 17.190 1.00 10.66 125 ALA B O 1
ATOM 2134 N N . TYR B 2 126 ? 13.902 12.722 15.153 1.00 9.49 126 TYR B N 1
ATOM 2135 C CA . TYR B 2 126 ? 12.587 13.344 15.304 1.00 10.10 126 TYR B CA 1
ATOM 2136 C C . TYR B 2 126 ? 11.522 12.280 15.569 1.00 11.50 126 TYR B C 1
ATOM 2137 O O . TYR B 2 126 ? 10.729 12.405 16.500 1.00 11.80 126 TYR B O 1
ATOM 2146 N N . LYS B 2 127 ? 11.534 11.220 14.766 1.00 11.38 127 LYS B N 1
ATOM 2147 C CA . LYS B 2 127 ? 10.578 10.130 14.918 1.00 12.79 127 LYS B CA 1
ATOM 2148 C C . LYS B 2 127 ? 10.707 9.429 16.278 1.00 11.59 127 LYS B C 1
ATOM 2149 O O . LYS B 2 127 ? 9.699 9.095 16.906 1.00 10.58 127 LYS B O 1
ATOM 2155 N N . PHE B 2 128 ? 11.944 9.216 16.732 1.00 10.71 128 PHE B N 1
ATOM 2156 C CA . PHE B 2 128 ? 12.190 8.574 18.026 1.00 10.78 128 PHE B CA 1
ATOM 2157 C C . PHE B 2 128 ? 11.558 9.379 19.151 1.00 10.82 128 PHE B C 1
ATOM 2158 O O . PHE B 2 128 ? 10.838 8.836 19.980 1.00 12.52 128 PHE B O 1
ATOM 2166 N N . PHE B 2 129 ? 11.835 10.677 19.188 1.00 11.74 129 PHE B N 1
ATOM 2167 C CA . PHE B 2 129 ? 11.258 11.507 20.235 1.00 11.96 129 PHE B CA 1
ATOM 2168 C C . PHE B 2 129 ? 9.738 11.650 20.128 1.00 12.29 129 PHE B C 1
ATOM 2169 O O . PHE B 2 129 ? 9.083 11.950 21.123 1.00 14.46 129 PHE B O 1
ATOM 2177 N N . ARG B 2 130 ? 9.180 11.429 18.935 1.00 12.54 130 ARG B N 1
ATOM 2178 C CA . ARG B 2 130 ? 7.727 11.479 18.751 1.00 14.37 130 ARG B CA 1
ATOM 2179 C C . ARG B 2 130 ? 7.143 10.217 19.377 1.00 13.15 130 ARG B C 1
ATOM 2180 O O . ARG B 2 130 ? 6.080 10.249 19.994 1.00 12.88 130 ARG B O 1
ATOM 2188 N N . LEU B 2 131 ? 7.845 9.102 19.188 1.00 12.68 131 LEU B N 1
ATOM 2189 C CA . LEU B 2 131 ? 7.426 7.808 19.723 1.00 13.48 131 LEU B CA 1
ATOM 2190 C C . LEU B 2 131 ? 7.417 7.885 21.253 1.00 13.64 131 LEU B C 1
ATOM 2191 O O . LEU B 2 131 ? 6.473 7.425 21.907 1.00 12.68 131 LEU B O 1
ATOM 2196 N N . VAL B 2 132 ? 8.474 8.481 21.806 1.00 12.40 132 VAL B N 1
ATOM 2197 C CA . VAL B 2 132 ? 8.623 8.640 23.250 1.00 12.83 132 VAL B CA 1
ATOM 2198 C C . VAL B 2 132 ? 7.510 9.524 23.839 1.00 11.69 132 VAL B C 1
ATOM 2199 O O . VAL B 2 132 ? 6.888 9.164 24.847 1.00 10.24 132 VAL B O 1
ATOM 2203 N N . ALA B 2 133 ? 7.240 10.651 23.180 1.00 10.15 133 ALA B N 1
ATOM 2204 C CA . ALA B 2 133 ? 6.196 11.584 23.612 1.00 11.60 133 ALA B CA 1
ATOM 2205 C C . ALA B 2 133 ? 4.838 10.890 23.584 1.00 11.36 133 ALA B C 1
ATOM 2206 O O . ALA B 2 133 ? 4.044 11.024 24.510 1.00 12.73 133 ALA B O 1
ATOM 2208 N N . GLU B 2 134 ? 4.593 10.129 22.522 1.00 11.60 134 GLU B N 1
ATOM 2209 C CA . GLU B 2 134 ? 3.348 9.382 22.365 1.00 13.71 134 GLU B CA 1
ATOM 2210 C C . GLU B 2 134 ? 3.194 8.308 23.460 1.00 12.58 134 GLU B C 1
ATOM 2211 O O . GLU B 2 134 ? 2.114 8.154 24.038 1.00 12.38 134 GLU B O 1
ATOM 2217 N N . ALA B 2 135 ? 4.274 7.583 23.751 1.00 11.41 135 ALA B N 1
ATOM 2218 C CA . ALA B 2 135 ? 4.254 6.542 24.776 1.00 12.00 135 ALA B CA 1
ATOM 2219 C C . ALA B 2 135 ? 3.989 7.141 26.155 1.00 14.32 135 ALA B C 1
ATOM 2220 O O . ALA B 2 135 ? 3.230 6.578 26.945 1.00 13.57 135 ALA B O 1
ATOM 2222 N N . LEU B 2 136 ? 4.609 8.290 26.430 1.00 13.23 136 LEU B N 1
ATOM 2223 C CA . LEU B 2 136 ? 4.440 8.982 27.711 1.00 13.70 136 LEU B CA 1
ATOM 2224 C C . LEU B 2 136 ? 3.055 9.600 27.889 1.00 12.80 136 LEU B C 1
ATOM 2225 O O . LEU B 2 136 ? 2.625 9.846 29.017 1.00 12.78 136 LEU B O 1
ATOM 2230 N N . SER B 2 137 ? 2.368 9.858 26.781 1.00 11.55 137 SER B N 1
ATOM 2231 C CA . SER B 2 137 ? 1.038 10.459 26.822 1.00 13.55 137 SER B CA 1
ATOM 2232 C C . SER B 2 137 ? -0.105 9.447 26.763 1.00 14.79 137 SER B C 1
ATOM 2233 O O . SER B 2 137 ? -1.245 9.793 27.064 1.00 15.24 137 SER B O 1
ATOM 2236 N N . SER B 2 138 ? 0.202 8.205 26.392 1.00 14.39 138 SER B N 1
ATOM 2237 C CA . SER B 2 138 ? -0.818 7.168 26.240 1.00 15.12 138 SER B CA 1
ATOM 2238 C C . SER B 2 138 ? -1.662 6.789 27.461 1.00 15.37 138 SER B C 1
ATOM 2239 O O . SER B 2 138 ? -2.852 6.497 27.317 1.00 17.99 138 SER B O 1
ATOM 2242 N N . ASN B 2 139 ? -1.074 6.813 28.654 1.00 15.41 139 ASN B N 1
ATOM 2243 C CA . ASN B 2 139 ? -1.817 6.438 29.851 1.00 15.26 139 ASN B CA 1
ATOM 2244 C C . ASN B 2 139 ? -2.453 7.612 30.620 1.00 16.77 139 ASN B C 1
ATOM 2245 O O . ASN B 2 139 ? -2.620 7.551 31.844 1.00 18.05 139 ASN B O 1
ATOM 2250 N N . TYR B 2 140 ? -2.768 8.691 29.901 1.00 15.10 140 TYR B N 1
ATOM 2251 C CA . TYR B 2 140 ? -3.426 9.849 30.497 1.00 14.69 140 TYR B CA 1
ATOM 2252 C C . TYR B 2 140 ? -4.919 9.630 30.286 1.00 17.41 140 TYR B C 1
ATOM 2253 O O . TYR B 2 140 ? -5.354 9.382 29.161 1.00 17.31 140 TYR B O 1
ATOM 2262 N N . HIS B 2 141 ? -5.692 9.691 31.369 1.00 19.14 141 HIS B N 1
ATOM 2263 C CA . HIS B 2 141 ? -7.140 9.479 31.301 1.00 22.09 141 HIS B CA 1
ATOM 2264 C C . HIS B 2 141 ? -7.941 10.597 31.950 1.00 22.52 141 HIS B C 1
ATOM 2265 O O . HIS B 2 141 ? -7.401 11.314 32.822 1.00 20.62 141 HIS B O 1
#

CATH classification: 1.10.490.10

B-factor: mean 16.67, std 8.12, range [5.45, 47.89]

Sequence (282 aa):
VLSSQNKKAIEELGNLIKANAEAWGADALARLFELHPQTKTYFSKFSGFEACNEQVKKHGKRVMNALADATHHLDNLHLHLEDLARKHGENLLVDPHNFHLFADCIVVTLAVNLQAFTPVTHCAVDKFLELVAYELSSCYRVKLSEDQEHYIKGVWKDVDHKQITAKALERVFVVYPWTTRLFSKLQGLFSANDIGVQQHADKVQRALGEAIDDLKKVEINFQNLSGKHQEIGVDTQNFK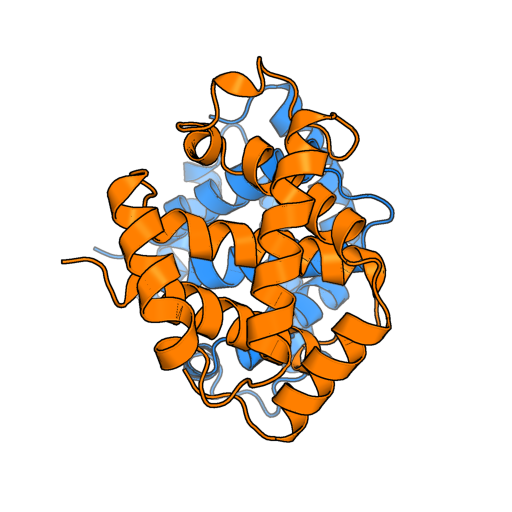LLGQTFMVELALHYKKTFRPKEHAAAYKFFRLVAEALSSNYH

Nearest PDB structures (foldseek):
  1cg5-assembly1_B  TM=1.007E+00  e=2.575E-19  Hemitrygon akajei
  2peg-assembly1_B-2  TM=9.032E-01  e=2.013E-08  Trematomus bernacchii
  1gcv-assembly1_A  TM=9.267E-01  e=3.394E-07  Mustelus griseus
  2ri4-assembly2_I  TM=9.088E-01  e=9.311E-06  Capra hircus
  6h6i-assembly1_A  TM=8.162E-01  e=2.318E-04  Mus musculus

Secondary structure (DSSP, 8-state):
---HHHHHHHHHHHHHHHHTHHHHHHHHHHHHHHH-GGGGGGGTT-S--STTSHHHHHHHHHHHHHHHHHTT-TTSHHHHHHHHHHIIIIII---THHHHHHHHHHHHHHHHHSS---HHHHHHHHHHHHHHHHHHTTT--/----HHHHHHHHHHHHHS-HHHHHHHHHHHHHHHSGGGGTT-GGGTT--STTSHHHHHHHHHHHHHHHHHHHTTTSHHHHTHHHHHHHHHHT--THHHHHHHHHHHHHHHHHHGGG--HHHHHHHHHHHHHHHHHHHTT--

Foldseek 3Di:
DQDPVLLVLLLVVLVVLLVCQQQLLLQLQLQLCVVPVVQCVLVPVAPDNHSPGPVSSVVSSVVSNLSSVLSVCVVPNLVSCVVLLCCCQPPSVDPLVSLLSSLVSSLVSCVVPPPDCDPVSSVSSSVSSVVSSVSSPPRND/DDADPVLLVLVLVVLVPDDQLQLLLQLQLVLCVVPVVQCVLVVVQVPPRHSPRPVSSVVSVVVSVLLVVCSVCVPCNLVVCLVVLLVCVVSPGDLVSLLSSLVSSLVSVCVVCPPVCDPVVSVSSNVSSVSNSCSSNVNHD